Protein AF-A0A7S0E1U9-F1 (afdb_monomer)

InterPro domains:
  IPR001019 Guanine nucleotide binding protein, alpha subunit [PF00503] (18-292)
  IPR001019 Guanine nucleotide binding protein, alpha subunit [PR00318] (40-55)
  IPR001019 Guanine nucleotide binding protein, alpha subunit [PR00318] (169-191)
  IPR001019 Guanine nucleotide binding protein, alpha subunit [PR00318] (198-215)
  IPR001019 Guanine nucleotide binding protein, alpha subunit [PR00318] (220-248)
  IPR001019 Guanine nucleotide binding protein, alpha subunit [PR00318] (266-275)
  IPR001019 Guanine nucleotide binding protein, alpha subunit [PS51882] (37-305)
  IPR001019 Guanine nucleotide binding protein, alpha subunit [PTHR10218] (17-284)
  IPR001019 Guanine nucleotide binding protein, alpha subunit [SM00275] (14-304)
  IPR001019 Guanine nucleotide binding protein, alpha subunit [cd00066] (39-283)
  IPR011025 G protein alpha subunit, helical insertion [G3DSA:1.10.400.10] (67-182)
  IPR011025 G protein alpha subunit, helical insertion [SSF47895] (66-181)
  IPR027417 P-loop containing nucleoside triphosphate hydrolase [G3DSA:3.40.50.300] (40-291)
  IPR027417 P-loop containing nucleoside triphosphate hydrolase [SSF52540] (35-283)

Sequence (305 aa):
MGAACGGGGGEAVDPEMKKIDEQVKKDLQKARSEDDRVIKMLLLGAGESGKSTIFKQMKIINQSGYTPEERAAHASIVQSNAVSGMQMLLDGLDKCRIERPADLAALAAQFAEDFAETETLTPESSVLVGQMWAHAAVQQAFVRKNEFQLHDSAHFFLNDLARISAPGYVPTEQDVLRSRVRTTGIVRSDFKIKRVNFTMFDVGGQRNERRKWIHCFDNVTACIFVTAISEFDQKLYEDASTNRMDEAVTLYDQICNHPSFGRTSMILFLNKRDLFAAKLAKVKSMDKWTQHSKHFSAEKKAQLA

Solvent-accessible surface area (backbone atoms only — not comparable to full-atom values): 17249 Å² total; per-residue (Å²): 139,81,84,89,83,85,77,89,77,79,76,77,74,50,71,66,58,52,51,51,53,53,49,50,52,51,52,52,52,49,51,49,61,55,51,76,62,40,47,26,34,36,42,44,44,47,54,90,22,46,54,66,40,54,55,52,47,49,37,41,77,57,58,85,41,74,52,73,68,61,27,38,73,43,31,61,50,45,25,27,46,32,50,53,36,51,53,37,38,62,59,27,20,64,76,68,70,47,78,77,52,72,71,58,47,53,53,50,54,52,50,52,60,74,45,66,88,42,53,74,47,37,64,70,55,30,50,55,53,45,53,51,58,70,30,68,60,44,46,53,28,59,76,49,39,59,79,48,80,64,65,89,44,30,66,66,42,62,73,40,34,71,62,64,17,34,90,87,45,59,47,50,74,66,50,61,51,56,42,77,72,88,61,73,62,75,47,76,49,77,47,54,61,92,89,45,44,34,36,39,36,44,50,22,32,41,80,89,38,49,79,60,51,69,82,63,44,75,84,40,48,30,38,40,37,27,37,39,65,49,33,44,65,28,56,37,92,92,36,90,82,46,42,38,48,58,50,42,52,55,49,48,53,52,52,73,69,32,79,78,39,80,83,30,46,80,41,82,42,77,30,52,56,67,57,27,52,63,44,47,77,74,40,94,65,64,52,79,27,52,70,72,38,87,88,48,54,73,68,57,33,64,74,72,108

Nearest PDB structures (foldseek):
  6m8h-assembly1_A  TM=9.147E-01  e=2.238E-27  Rattus norvegicus
  1svk-assembly1_A  TM=9.131E-01  e=3.373E-27  Rattus norvegicus
  3ffa-assembly1_A  TM=9.103E-01  e=4.022E-27  Rattus norvegicus
  7bph-assembly1_A  TM=8.695E-01  e=2.985E-23  Homo sapiens
  1azs-assembly1_C  TM=9.087E-01  e=3.304E-22  Bos taurus

Organism: NCBI:txid33657

Radius of gyration: 26.53 Å; Cα contacts (8 Å, |Δi|>4): 396; chains: 1; bounding box: 48×59×106 Å

Secondary structure (DSSP, 8-state):
--------------HHHHHHHHHHHHHHHHHHHHHTTSEEEEEE-STTSSHHHHHHHHHHHHS----HHHHHTTHHHHHHHHHHHHHHHHHHHHHHT----HHHHHHHHHHHHHTSS-----HHHHHHHHHHHHSHHHHHHHHTTTSS---TTHHHHHTSHHHHTSTT----HHHHHH------SEEEEEEEETTEEEEEEEE--SGGGGGGGGGG-TT-SEEEEEEEGGGTT-B-SS-SSSBHHHHHHHHHHHHHT-GGGTTSEEEEEEE-HHHHHHHHTTSS--HHHHTT-TTS-HHHHHHH-

Structure (mmCIF, N/CA/C/O backbone):
data_AF-A0A7S0E1U9-F1
#
_entry.id   AF-A0A7S0E1U9-F1
#
loop_
_atom_site.group_PDB
_atom_site.id
_atom_site.type_symbol
_atom_site.label_atom_id
_atom_site.label_alt_id
_atom_site.label_comp_id
_atom_site.label_asym_id
_atom_site.label_entity_id
_atom_site.label_seq_id
_atom_site.pdbx_PDB_ins_code
_atom_site.Cartn_x
_atom_site.Cartn_y
_atom_site.Cartn_z
_atom_site.occupancy
_atom_site.B_iso_or_equiv
_atom_site.auth_seq_id
_atom_site.auth_comp_id
_atom_site.auth_asym_id
_atom_site.auth_atom_id
_atom_site.pdbx_PDB_model_num
ATOM 1 N N . MET A 1 1 ? 10.655 -1.353 84.423 1.00 40.81 1 MET A N 1
ATOM 2 C CA . MET A 1 1 ? 10.379 -2.185 83.230 1.00 40.81 1 MET A CA 1
ATOM 3 C C . MET A 1 1 ? 8.895 -2.514 83.239 1.00 40.81 1 MET A C 1
ATOM 5 O O . MET A 1 1 ? 8.449 -3.032 84.243 1.00 40.81 1 MET A O 1
ATOM 9 N N . GLY A 1 2 ? 8.056 -2.219 82.257 1.00 42.62 2 GLY A N 1
ATOM 10 C CA . GLY A 1 2 ? 8.124 -1.306 81.126 1.00 42.62 2 GLY A CA 1
ATOM 11 C C . GLY A 1 2 ? 6.712 -0.727 80.950 1.00 42.62 2 GLY A C 1
ATOM 12 O O . GLY A 1 2 ? 5.729 -1.396 81.265 1.00 42.62 2 GLY A O 1
ATOM 13 N N . ALA A 1 3 ? 6.623 0.533 80.536 1.00 44.34 3 ALA A N 1
ATOM 14 C CA . ALA A 1 3 ? 5.355 1.203 80.283 1.00 44.34 3 ALA A CA 1
ATOM 15 C C . ALA A 1 3 ? 4.940 0.975 78.825 1.00 44.34 3 ALA A C 1
ATOM 17 O O . ALA A 1 3 ? 5.746 1.127 77.908 1.00 44.34 3 ALA A O 1
ATOM 18 N N . ALA A 1 4 ? 3.682 0.588 78.647 1.00 55.66 4 ALA A N 1
ATOM 19 C CA . ALA A 1 4 ? 3.003 0.490 77.370 1.00 55.66 4 ALA A CA 1
ATOM 20 C C . ALA A 1 4 ? 2.847 1.877 76.725 1.00 55.66 4 ALA A C 1
ATOM 22 O O . ALA A 1 4 ? 2.405 2.812 77.386 1.00 55.66 4 ALA A O 1
ATOM 23 N N . CYS A 1 5 ? 3.122 1.975 75.424 1.00 42.59 5 CYS A N 1
ATOM 24 C CA . CYS A 1 5 ? 2.676 3.087 74.587 1.00 42.59 5 CYS A CA 1
ATOM 25 C C . CYS A 1 5 ? 1.905 2.519 73.394 1.00 42.59 5 CYS A C 1
ATOM 27 O O . CYS A 1 5 ? 2.468 2.237 72.339 1.00 42.59 5 CYS A O 1
ATOM 29 N N . GLY A 1 6 ? 0.603 2.322 73.600 1.00 52.06 6 GLY A N 1
ATOM 30 C CA . GLY A 1 6 ? -0.380 2.374 72.526 1.00 52.06 6 GLY A CA 1
ATOM 31 C C . GLY A 1 6 ? -0.786 3.831 72.307 1.00 52.06 6 GLY A C 1
ATOM 32 O O . GLY A 1 6 ? -0.958 4.576 73.268 1.00 52.06 6 GLY A O 1
ATOM 33 N N . GLY A 1 7 ? -0.926 4.237 71.051 1.00 41.91 7 GLY A N 1
ATOM 34 C CA . GLY A 1 7 ? -1.352 5.585 70.693 1.00 41.91 7 GLY A CA 1
ATOM 35 C C . GLY A 1 7 ? -1.531 5.700 69.191 1.00 41.91 7 GLY A C 1
ATOM 36 O O . GLY A 1 7 ? -0.624 6.129 68.487 1.00 41.91 7 GLY A O 1
ATOM 37 N N . GLY A 1 8 ? -2.690 5.256 68.705 1.00 49.00 8 GLY A N 1
ATOM 38 C CA . GLY A 1 8 ? -3.113 5.461 67.328 1.00 49.00 8 GLY A CA 1
ATOM 39 C C . GLY A 1 8 ? -3.306 6.947 67.044 1.00 49.00 8 GLY A C 1
ATOM 40 O O . GLY A 1 8 ? -4.197 7.577 67.605 1.00 49.00 8 GLY A O 1
ATOM 41 N N . GLY A 1 9 ? -2.478 7.490 66.159 1.00 40.12 9 GLY A N 1
ATOM 42 C CA . GLY A 1 9 ? -2.712 8.765 65.495 1.00 40.12 9 GLY A CA 1
ATOM 43 C C . GLY A 1 9 ? -3.199 8.489 64.081 1.00 40.12 9 GLY A C 1
ATOM 44 O O . GLY A 1 9 ? -2.395 8.401 63.161 1.00 40.12 9 GLY A O 1
ATOM 45 N N . GLY A 1 10 ? -4.507 8.296 63.910 1.00 48.09 10 GLY A N 1
ATOM 46 C CA . GLY A 1 10 ? -5.110 8.432 62.590 1.00 48.09 10 GLY A CA 1
ATOM 47 C C . GLY A 1 10 ? -5.073 9.909 62.229 1.00 48.09 10 GLY A C 1
ATOM 48 O O . GLY A 1 10 ? -5.875 10.675 62.761 1.00 48.09 10 GLY A O 1
ATOM 49 N N . GLU A 1 11 ? -4.119 10.320 61.392 1.00 57.72 11 GLU A N 1
ATOM 50 C CA . GLU A 1 11 ? -4.119 11.662 60.812 1.00 57.72 11 GLU A CA 1
ATOM 51 C C . GLU A 1 11 ? -5.483 11.902 60.158 1.00 57.72 11 GLU A C 1
ATOM 53 O O . GLU A 1 11 ? -5.931 11.149 59.288 1.00 57.72 11 GLU A O 1
ATOM 58 N N . ALA A 1 12 ? -6.191 12.918 60.649 1.00 61.41 12 ALA A N 1
ATOM 59 C CA . ALA A 1 12 ? -7.474 13.314 60.107 1.00 61.41 12 ALA A CA 1
ATOM 60 C C . ALA A 1 12 ? -7.248 13.790 58.670 1.00 61.41 12 ALA A C 1
ATOM 62 O O . ALA A 1 12 ? -6.746 14.888 58.451 1.00 61.41 12 ALA A O 1
ATOM 63 N N . VAL A 1 13 ? -7.595 12.938 57.700 1.00 65.12 13 VAL A N 1
ATOM 64 C CA . VAL A 1 13 ? -7.551 13.276 56.273 1.00 65.12 13 VAL A CA 1
ATOM 65 C C . VAL A 1 13 ? -8.320 14.579 56.069 1.00 65.12 13 VAL A C 1
ATOM 67 O O . VAL A 1 13 ? -9.518 14.639 56.377 1.00 65.12 13 VAL A O 1
ATOM 70 N N . ASP A 1 14 ? -7.607 15.593 55.581 1.00 81.00 14 ASP A N 1
ATOM 71 C CA . ASP A 1 14 ? -8.103 16.942 55.332 1.00 81.00 14 ASP A CA 1
ATOM 72 C C . ASP A 1 14 ? -9.453 16.887 54.573 1.00 81.00 14 ASP A C 1
ATOM 74 O O . ASP A 1 14 ? -9.565 16.189 53.554 1.00 81.00 14 ASP A O 1
ATOM 78 N N . PRO A 1 15 ? -10.513 17.559 55.071 1.00 81.38 15 PRO A N 1
ATOM 79 C CA . PRO A 1 15 ? -11.819 17.626 54.416 1.00 81.38 15 PRO A CA 1
ATOM 80 C C . PRO A 1 15 ? -11.764 18.043 52.941 1.00 81.38 15 PRO A C 1
ATOM 82 O O . PRO A 1 15 ? -12.612 17.612 52.157 1.00 81.38 15 PRO A O 1
ATOM 85 N N . GLU A 1 16 ? -10.789 18.866 52.556 1.00 83.62 16 GLU A N 1
ATOM 86 C CA . GLU A 1 16 ? -10.573 19.276 51.169 1.00 83.62 16 GLU A CA 1
ATOM 87 C C . GLU A 1 16 ? -10.045 18.109 50.323 1.00 83.62 16 GLU A C 1
ATOM 89 O O . GLU A 1 16 ? -10.573 17.825 49.246 1.00 83.62 16 GLU A O 1
ATOM 94 N N . MET A 1 17 ? -9.112 17.327 50.871 1.00 81.25 17 MET A N 1
ATOM 95 C CA . MET A 1 17 ? -8.587 16.105 50.256 1.00 81.25 17 MET A CA 1
ATOM 96 C C . MET A 1 17 ? -9.671 15.034 50.072 1.00 81.25 17 MET A C 1
ATOM 98 O O . MET A 1 17 ? -9.708 14.369 49.038 1.00 81.25 17 MET A O 1
ATOM 102 N N . LYS A 1 18 ? -10.603 14.900 51.030 1.00 86.31 18 LYS A N 1
ATOM 103 C CA . LYS A 1 18 ? -11.762 13.995 50.893 1.00 86.31 18 LYS A CA 1
ATOM 104 C C . LYS A 1 18 ? -12.702 14.422 49.768 1.00 86.31 18 LYS A C 1
ATOM 106 O O . LYS A 1 18 ? -13.161 13.572 49.011 1.00 86.31 18 LYS A O 1
ATOM 111 N N . LYS A 1 19 ? -12.972 15.725 49.630 1.00 90.25 19 LYS A N 1
ATOM 112 C CA . LYS A 1 19 ? -13.795 16.250 48.527 1.00 90.25 19 LYS A CA 1
ATOM 113 C C . LYS A 1 19 ? -13.133 16.023 47.171 1.00 90.25 19 LYS A C 1
ATOM 115 O O . LYS A 1 19 ? -13.820 15.641 46.227 1.00 90.25 19 LYS A O 1
ATOM 120 N N . ILE A 1 20 ? -11.818 16.228 47.080 1.00 89.94 20 ILE A N 1
ATOM 121 C CA . ILE A 1 20 ? -11.048 15.954 45.861 1.00 89.94 20 ILE A CA 1
ATOM 122 C C . ILE A 1 20 ? -11.104 14.457 45.523 1.00 89.94 20 ILE A C 1
ATOM 124 O O . ILE A 1 20 ? -11.421 14.114 44.388 1.00 89.94 20 ILE A O 1
ATOM 128 N N . ASP A 1 21 ? -10.875 13.564 46.489 1.00 90.31 21 ASP A N 1
ATOM 129 C CA . ASP A 1 21 ? -10.932 12.108 46.276 1.00 90.31 21 ASP A CA 1
ATOM 130 C C . ASP A 1 21 ? -12.328 11.633 45.828 1.00 90.31 21 ASP A C 1
ATOM 132 O O . ASP A 1 21 ? -12.457 10.842 44.891 1.00 90.31 21 ASP A O 1
ATOM 136 N N . GLU A 1 22 ? -13.397 12.159 46.434 1.00 92.25 22 GLU A N 1
ATOM 137 C CA . GLU A 1 22 ? -14.771 11.874 46.005 1.00 92.25 22 GLU A CA 1
ATOM 138 C C . GLU A 1 22 ? -15.061 12.381 44.588 1.00 92.25 22 GLU A C 1
ATOM 140 O O . GLU A 1 22 ? -15.719 11.685 43.807 1.00 92.25 22 GLU A O 1
ATOM 145 N N . GLN A 1 23 ? -14.573 13.574 44.243 1.00 92.62 23 GLN A N 1
ATOM 146 C CA . GLN A 1 23 ? -14.745 14.139 42.909 1.00 92.62 23 GLN A CA 1
ATOM 147 C C . GLN A 1 23 ? -13.993 13.310 41.860 1.00 92.62 23 GLN A C 1
ATOM 149 O O . GLN A 1 23 ? -14.586 12.914 40.859 1.00 92.62 23 GLN A O 1
ATOM 154 N N . VAL A 1 24 ? -12.739 12.940 42.136 1.00 91.25 24 VAL A N 1
ATOM 155 C CA . VAL A 1 24 ? -11.933 12.069 41.269 1.00 91.25 24 VAL A CA 1
ATOM 156 C C . VAL A 1 24 ? -12.616 10.716 41.065 1.00 91.25 24 VAL A C 1
ATOM 158 O O . VAL A 1 24 ? -12.714 10.243 39.934 1.00 91.25 24 VAL A O 1
ATOM 161 N N . LYS A 1 25 ? -13.159 10.098 42.122 1.00 92.50 25 LYS A N 1
ATOM 162 C CA . LYS A 1 25 ? -13.912 8.836 42.007 1.00 92.50 25 LYS A CA 1
ATOM 163 C C . LYS A 1 25 ? -15.145 8.971 41.115 1.00 92.50 25 LYS A C 1
ATOM 165 O O . LYS A 1 25 ? -15.388 8.087 40.292 1.00 92.50 25 LYS A O 1
ATOM 170 N N . LYS A 1 26 ? -15.907 10.062 41.248 1.00 93.19 26 LYS A N 1
ATOM 171 C CA . LYS A 1 26 ? -17.069 10.336 40.385 1.00 93.19 26 LYS A CA 1
ATOM 172 C C . LYS A 1 26 ? -16.657 10.521 38.929 1.00 93.19 26 LYS A C 1
ATOM 174 O O . LYS A 1 26 ? -17.283 9.928 38.050 1.00 93.19 26 LYS A O 1
ATOM 179 N N . ASP A 1 27 ? -15.601 11.287 38.679 1.00 91.94 27 ASP A N 1
ATOM 180 C CA . ASP A 1 27 ? -15.109 11.549 37.327 1.00 91.94 27 ASP A CA 1
ATOM 181 C C . ASP A 1 27 ? -14.573 10.270 36.670 1.00 91.94 27 ASP A C 1
ATOM 183 O O . ASP A 1 27 ? -14.905 9.983 35.519 1.00 91.94 27 ASP A O 1
ATOM 187 N N . LEU A 1 28 ? -13.854 9.429 37.422 1.00 89.62 28 LEU A N 1
ATOM 188 C CA . LEU A 1 28 ? -13.401 8.110 36.967 1.00 89.62 28 LEU A CA 1
ATOM 189 C C . LEU A 1 28 ? -14.570 7.173 36.645 1.00 89.62 28 LEU A C 1
ATOM 191 O O . LEU A 1 28 ? -14.556 6.494 35.618 1.00 89.62 28 LEU A O 1
ATOM 195 N N . GLN A 1 29 ? -15.595 7.129 37.499 1.00 90.44 29 GLN A N 1
ATOM 196 C CA . GLN A 1 29 ? -16.765 6.283 37.268 1.00 90.44 29 GLN A CA 1
ATOM 197 C C . GLN A 1 29 ? -17.552 6.743 36.037 1.00 90.44 29 GLN A C 1
ATOM 199 O O . GLN A 1 29 ? -17.991 5.913 35.237 1.00 90.44 29 GLN A O 1
ATOM 204 N N . LYS A 1 30 ? -17.695 8.059 35.857 1.00 89.75 30 LYS A N 1
ATOM 205 C CA . LYS A 1 30 ? -18.337 8.640 34.680 1.00 89.75 30 LYS A CA 1
ATOM 206 C C . LYS A 1 30 ? -17.551 8.313 33.411 1.00 89.75 30 LYS A C 1
ATOM 208 O O . LYS A 1 30 ? -18.143 7.760 32.487 1.00 89.75 30 LYS A O 1
ATOM 213 N N . ALA A 1 31 ? -16.239 8.555 33.402 1.00 84.75 31 ALA A N 1
ATOM 214 C CA . ALA A 1 31 ? -15.367 8.239 32.272 1.00 84.75 31 ALA A CA 1
ATOM 215 C C . ALA A 1 31 ? -15.431 6.751 31.899 1.00 84.75 31 ALA A C 1
ATOM 217 O O . ALA A 1 31 ? -15.563 6.417 30.725 1.00 84.75 31 ALA A O 1
ATOM 218 N N . ARG A 1 32 ? -15.438 5.853 32.894 1.00 84.06 32 ARG A N 1
ATOM 219 C CA . ARG A 1 32 ? -15.599 4.410 32.667 1.00 84.06 32 ARG A CA 1
ATOM 220 C C . ARG A 1 32 ? -16.949 4.071 32.036 1.00 84.06 32 ARG A C 1
ATOM 222 O O . ARG A 1 32 ? -17.000 3.323 31.072 1.00 84.06 32 ARG A O 1
ATOM 229 N N . SER A 1 33 ? -18.038 4.657 32.537 1.00 83.81 33 SER A N 1
ATOM 230 C CA . SER A 1 33 ? -19.378 4.418 31.984 1.00 83.81 33 SER A CA 1
ATOM 231 C C . SER A 1 33 ? -19.551 4.944 30.554 1.00 83.81 33 SER A C 1
ATOM 233 O O . SER A 1 33 ? -20.348 4.405 29.785 1.00 83.81 33 SER A O 1
ATOM 235 N N . GLU A 1 34 ? -18.830 6.010 30.200 1.00 84.50 34 GLU A N 1
ATOM 236 C CA . GLU A 1 34 ? -18.791 6.547 28.843 1.00 84.50 34 GLU A CA 1
ATOM 237 C C . GLU A 1 34 ? -17.951 5.645 27.931 1.00 84.50 34 GLU A C 1
ATOM 239 O O . GLU A 1 34 ? -18.403 5.331 26.830 1.00 84.50 34 GLU A O 1
ATOM 244 N N . ASP A 1 35 ? -16.799 5.166 28.408 1.00 82.56 35 ASP A N 1
ATOM 245 C CA . ASP A 1 35 ? -15.916 4.231 27.699 1.00 82.56 35 ASP A CA 1
ATOM 246 C C . ASP A 1 35 ? -16.594 2.876 27.424 1.00 82.56 35 ASP A C 1
ATOM 248 O O . ASP A 1 35 ? -16.504 2.369 26.308 1.00 82.56 35 ASP A O 1
ATOM 252 N N . ASP A 1 36 ? -17.381 2.352 28.370 1.00 82.62 36 ASP A N 1
ATOM 253 C CA . ASP A 1 36 ? -18.157 1.108 28.211 1.00 82.62 36 ASP A CA 1
ATOM 254 C C . ASP A 1 36 ? -19.210 1.192 27.083 1.00 82.62 36 ASP A C 1
ATOM 256 O O . ASP A 1 36 ? -19.693 0.172 26.586 1.00 82.62 36 ASP A O 1
ATOM 260 N N . ARG A 1 37 ? -19.595 2.408 26.663 1.00 87.06 37 ARG A N 1
ATOM 261 C CA . ARG A 1 37 ? -20.531 2.642 25.546 1.00 87.06 37 ARG A CA 1
ATOM 262 C C . ARG A 1 37 ? -19.826 2.823 24.202 1.00 87.06 37 ARG A C 1
ATOM 264 O O . ARG A 1 37 ? -20.508 2.896 23.176 1.00 87.06 37 ARG A O 1
ATOM 271 N N . VAL A 1 38 ? -18.499 2.940 24.194 1.00 92.44 38 VAL A N 1
ATOM 272 C CA . VAL A 1 38 ? -17.700 3.093 22.977 1.00 92.44 38 VAL A CA 1
ATOM 273 C C . VAL A 1 38 ? -17.410 1.718 22.389 1.00 92.44 38 VAL A C 1
ATOM 275 O O . VAL A 1 38 ? -16.891 0.829 23.057 1.00 92.44 38 VAL A O 1
ATOM 278 N N . ILE A 1 39 ? -17.701 1.545 21.100 1.00 94.00 39 ILE A N 1
ATOM 279 C CA . ILE A 1 39 ? -17.309 0.336 20.377 1.00 94.00 39 ILE A CA 1
ATOM 280 C C . ILE A 1 39 ? -15.846 0.473 19.955 1.00 94.00 39 ILE A C 1
ATOM 282 O O . ILE A 1 39 ? -15.513 1.271 19.075 1.00 94.00 39 ILE A O 1
ATOM 286 N N . LYS A 1 40 ? -14.968 -0.324 20.567 1.00 95.06 40 LYS A N 1
ATOM 287 C CA . LYS A 1 40 ? -13.533 -0.348 20.257 1.00 95.06 40 LYS A CA 1
ATOM 288 C C . LYS A 1 40 ? -13.244 -1.387 19.180 1.00 95.06 40 LYS A C 1
ATOM 290 O O . LYS A 1 40 ? -13.517 -2.576 19.355 1.00 95.06 40 LYS A O 1
ATOM 295 N N . MET A 1 41 ? -12.694 -0.931 18.061 1.00 96.06 41 MET A N 1
ATOM 296 C CA . MET A 1 41 ? -12.361 -1.741 16.896 1.00 96.06 41 MET A CA 1
ATOM 297 C C . MET A 1 41 ? -10.855 -1.745 16.660 1.00 96.06 41 MET A C 1
ATOM 299 O O . MET A 1 41 ? -10.229 -0.692 16.558 1.00 96.06 41 MET A O 1
ATOM 303 N N . LEU A 1 42 ? -10.277 -2.929 16.512 1.00 96.75 42 LEU A N 1
ATOM 304 C CA . LEU A 1 42 ? -8.853 -3.086 16.244 1.00 96.75 42 LEU A CA 1
ATOM 305 C C . LEU A 1 42 ? -8.631 -3.633 14.833 1.00 96.75 42 LEU A C 1
ATOM 307 O O . LEU A 1 42 ? -9.183 -4.677 14.487 1.00 96.75 42 LEU A O 1
ATOM 311 N N . LEU A 1 43 ? -7.827 -2.941 14.020 1.00 97.12 43 LEU A N 1
ATOM 312 C CA . LEU A 1 43 ? -7.415 -3.425 12.702 1.00 97.12 43 LEU A CA 1
ATOM 313 C C . LEU A 1 43 ? -6.114 -4.222 12.830 1.00 97.12 43 LEU A C 1
ATOM 315 O O . LEU A 1 43 ? -5.055 -3.642 13.050 1.00 97.12 43 LEU A O 1
ATOM 319 N N . LEU A 1 44 ? -6.166 -5.540 12.639 1.00 97.19 44 LEU A N 1
ATOM 320 C CA . LEU A 1 44 ? -4.987 -6.416 12.637 1.00 97.19 44 LEU A CA 1
ATOM 321 C C . LEU A 1 44 ? -4.740 -7.030 11.261 1.00 97.19 44 LEU A C 1
ATOM 323 O O . LEU A 1 44 ? -5.590 -7.004 10.377 1.00 97.19 44 LEU A O 1
ATOM 327 N N . GLY A 1 45 ? -3.533 -7.550 11.054 1.00 96.62 45 GLY A N 1
ATOM 328 C CA . GLY A 1 45 ? -3.136 -8.212 9.813 1.00 96.62 45 GLY A CA 1
ATOM 329 C C . GLY A 1 45 ? -1.704 -7.889 9.405 1.00 96.62 45 GLY A C 1
ATOM 330 O O . GLY A 1 45 ? -1.099 -6.937 9.909 1.00 96.62 45 GLY A O 1
ATOM 331 N N . ALA A 1 46 ? -1.170 -8.664 8.464 1.00 94.44 46 ALA A N 1
ATOM 332 C CA . ALA A 1 46 ? 0.199 -8.520 7.974 1.00 94.44 46 ALA A CA 1
ATOM 333 C C . ALA A 1 46 ? 0.478 -7.131 7.360 1.00 94.44 46 ALA A C 1
ATOM 335 O O . ALA A 1 46 ? -0.432 -6.337 7.093 1.00 94.44 46 ALA A O 1
ATOM 336 N N . GLY A 1 47 ? 1.757 -6.802 7.164 1.00 91.19 47 GLY A N 1
ATOM 337 C CA . GLY A 1 47 ? 2.157 -5.591 6.449 1.00 91.19 47 GLY A CA 1
ATOM 338 C C . GLY A 1 47 ? 1.476 -5.512 5.082 1.00 91.19 47 GLY A C 1
ATOM 339 O O . GLY A 1 47 ? 1.256 -6.531 4.446 1.00 91.19 47 GLY A O 1
ATOM 340 N N . GLU A 1 48 ? 1.115 -4.303 4.649 1.00 90.25 48 GLU A N 1
ATOM 341 C CA . GLU A 1 48 ? 0.522 -4.058 3.321 1.00 90.25 48 GLU A CA 1
ATOM 342 C C . GLU A 1 48 ? -0.850 -4.698 3.054 1.00 90.25 48 GLU A C 1
ATOM 344 O O . GLU A 1 48 ? -1.376 -4.536 1.957 1.00 90.25 48 GLU A O 1
ATOM 349 N N . SER A 1 49 ? -1.496 -5.330 4.041 1.00 95.00 49 SER A N 1
ATOM 350 C CA . SER A 1 49 ? -2.805 -5.968 3.842 1.00 95.00 49 SER A CA 1
ATOM 351 C C . SER A 1 49 ? -3.961 -4.996 3.547 1.00 95.00 49 SER A C 1
ATOM 353 O O . SER A 1 49 ? -5.020 -5.416 3.086 1.00 95.00 49 SER A O 1
ATOM 355 N N . GLY A 1 50 ? -3.760 -3.691 3.774 1.00 95.25 50 GLY A N 1
ATOM 356 C CA . GLY A 1 50 ? -4.726 -2.617 3.498 1.00 95.25 50 GLY A CA 1
ATOM 357 C C . GLY A 1 50 ? -5.474 -2.066 4.716 1.00 95.25 50 GLY A C 1
ATOM 358 O O . GLY A 1 50 ? -6.459 -1.352 4.545 1.00 95.25 50 GLY A O 1
ATOM 359 N N . LYS A 1 51 ? -4.997 -2.344 5.939 1.00 95.88 51 LYS A N 1
ATOM 360 C CA . LYS A 1 51 ? -5.534 -1.762 7.187 1.00 95.88 51 LYS A CA 1
ATOM 361 C C . LYS A 1 51 ? -5.632 -0.238 7.130 1.00 95.88 51 LYS A C 1
ATOM 363 O O . LYS A 1 51 ? -6.718 0.309 7.270 1.00 95.88 51 LYS A O 1
ATOM 368 N N . SER A 1 52 ? -4.530 0.437 6.808 1.00 94.94 52 SER A N 1
ATOM 369 C CA . SER A 1 52 ? -4.502 1.898 6.727 1.00 94.94 52 SER A CA 1
ATOM 370 C C . SER A 1 52 ? -5.411 2.443 5.625 1.00 94.94 52 SER A C 1
ATOM 372 O O . SER A 1 52 ? -5.949 3.530 5.770 1.00 94.94 52 SER A O 1
ATOM 374 N N . THR A 1 53 ? -5.660 1.690 4.548 1.00 94.69 53 THR A N 1
ATOM 375 C CA . THR A 1 53 ? -6.649 2.079 3.529 1.00 94.69 53 THR A CA 1
ATOM 376 C C . THR A 1 53 ? -8.067 2.035 4.093 1.00 94.69 53 THR A C 1
ATOM 378 O O . THR A 1 53 ? -8.823 2.979 3.886 1.00 94.69 53 THR A O 1
ATOM 381 N N . ILE A 1 54 ? -8.421 0.992 4.851 1.00 94.75 54 ILE A N 1
ATOM 382 C CA . ILE A 1 54 ? -9.709 0.918 5.560 1.00 94.75 54 ILE A CA 1
ATOM 383 C C . ILE A 1 54 ? -9.818 2.060 6.574 1.00 94.75 54 ILE A C 1
ATOM 385 O O . ILE A 1 54 ? -10.836 2.741 6.622 1.00 94.75 54 ILE A O 1
ATOM 389 N N . PHE A 1 55 ? -8.751 2.328 7.327 1.00 93.06 55 PHE A N 1
ATOM 390 C CA . PHE A 1 55 ? -8.707 3.419 8.297 1.00 93.06 55 PHE A CA 1
ATOM 391 C C . PHE A 1 55 ? -8.931 4.794 7.643 1.00 93.06 55 PHE A C 1
ATOM 393 O O . PHE A 1 55 ? -9.769 5.570 8.098 1.00 93.06 55 PHE A O 1
ATOM 400 N N . LYS A 1 56 ? -8.257 5.073 6.518 1.00 93.25 56 LYS A N 1
ATOM 401 C CA . LYS A 1 56 ? -8.471 6.289 5.714 1.00 93.25 56 LYS A CA 1
ATOM 402 C C . LYS A 1 56 ? -9.903 6.368 5.160 1.00 93.25 56 LYS A C 1
ATOM 404 O O . LYS A 1 56 ? -10.517 7.429 5.212 1.00 93.25 56 LYS A O 1
ATOM 409 N N . GLN A 1 57 ? -10.476 5.252 4.695 1.00 93.75 57 GLN A N 1
ATOM 410 C CA . GLN A 1 57 ? -11.874 5.205 4.238 1.00 93.75 57 GLN A CA 1
ATOM 411 C C . GLN A 1 57 ? -12.870 5.527 5.358 1.00 93.75 57 GLN A C 1
ATOM 413 O O . GLN A 1 57 ? -13.875 6.191 5.113 1.00 93.75 57 GLN A O 1
ATOM 418 N N . MET A 1 58 ? -12.593 5.115 6.600 1.00 91.44 58 MET A N 1
ATOM 419 C CA . MET A 1 58 ? -13.456 5.459 7.734 1.00 91.44 58 MET A CA 1
ATOM 420 C C . MET A 1 58 ? -13.528 6.966 7.964 1.00 91.44 58 MET A C 1
ATOM 422 O O . MET A 1 58 ? -14.613 7.464 8.273 1.00 91.44 58 MET A O 1
ATOM 426 N N . LYS A 1 59 ? -12.418 7.687 7.754 1.00 90.31 59 LYS A N 1
ATOM 427 C CA . LYS A 1 59 ? -12.402 9.154 7.771 1.00 90.31 59 LYS A CA 1
ATOM 428 C C . LYS A 1 59 ? -13.260 9.734 6.643 1.00 90.31 59 LYS A C 1
ATOM 430 O O . LYS A 1 59 ? -14.091 10.599 6.901 1.00 90.31 59 LYS A O 1
ATOM 435 N N . ILE A 1 60 ? -13.144 9.206 5.425 1.00 91.19 60 ILE A N 1
ATOM 436 C CA . ILE A 1 60 ? -13.935 9.693 4.283 1.00 91.19 60 ILE A CA 1
ATOM 437 C C . ILE A 1 60 ? -15.436 9.518 4.516 1.00 91.19 60 ILE A C 1
ATOM 439 O O . ILE A 1 60 ? -16.210 10.458 4.361 1.00 91.19 60 ILE A O 1
ATOM 443 N N . ILE A 1 61 ? -15.845 8.330 4.952 1.00 91.06 61 ILE A N 1
ATOM 444 C CA . ILE A 1 61 ? -17.260 7.976 5.081 1.00 91.06 61 ILE A CA 1
ATOM 445 C C . ILE A 1 61 ? -17.905 8.634 6.311 1.00 91.06 61 ILE A C 1
ATOM 447 O O . ILE A 1 61 ? -19.080 8.992 6.261 1.00 91.06 61 ILE A O 1
ATOM 451 N N . ASN A 1 62 ? -17.168 8.783 7.420 1.00 89.06 62 ASN A N 1
ATOM 452 C CA . ASN A 1 62 ? -17.756 9.146 8.719 1.00 89.06 62 ASN A CA 1
ATOM 453 C C . ASN A 1 62 ? -17.256 10.476 9.306 1.00 89.06 62 ASN A C 1
ATOM 455 O O . ASN A 1 62 ? -17.761 10.888 10.348 1.00 89.06 62 ASN A O 1
ATOM 459 N N . GLN A 1 63 ? -16.274 11.137 8.686 1.00 86.56 63 GLN A N 1
ATOM 460 C CA . GLN A 1 63 ? -15.673 12.389 9.175 1.00 86.56 63 GLN A CA 1
ATOM 461 C C . GLN A 1 63 ? -15.547 13.452 8.066 1.00 86.56 63 GLN A C 1
ATOM 463 O O . GLN A 1 63 ? -14.641 14.278 8.097 1.00 86.56 63 GLN A O 1
ATOM 468 N N . SER A 1 64 ? -16.468 13.446 7.097 1.00 88.12 64 SER A N 1
ATOM 469 C CA . SER A 1 64 ? -16.572 14.462 6.032 1.00 88.12 64 SER A CA 1
ATOM 470 C C . SER A 1 64 ? -15.400 14.528 5.040 1.00 88.12 64 SER A C 1
ATOM 472 O O . SER A 1 64 ? -15.247 15.547 4.368 1.00 88.12 64 SER A O 1
ATOM 474 N N . GLY A 1 65 ? -14.604 13.464 4.894 1.00 90.50 65 GLY A N 1
ATOM 475 C CA . GLY A 1 65 ? -13.522 13.455 3.902 1.00 90.50 65 GLY A CA 1
ATOM 476 C C . GLY A 1 65 ? -12.209 14.049 4.397 1.00 90.50 65 GLY A C 1
ATOM 477 O O . GLY A 1 65 ? -11.958 14.175 5.596 1.00 90.50 65 GLY A O 1
ATOM 478 N N . TYR A 1 66 ? -11.356 14.385 3.432 1.00 93.25 66 TYR A N 1
ATOM 479 C CA . TYR A 1 66 ? -10.130 15.150 3.657 1.00 93.25 66 TYR A CA 1
ATOM 480 C C . TYR A 1 66 ? -10.292 16.570 3.120 1.00 93.25 66 TYR A C 1
ATOM 482 O O . TYR A 1 66 ? -10.645 16.758 1.948 1.00 93.25 66 TYR A O 1
ATOM 490 N N . THR A 1 67 ? -9.978 17.576 3.940 1.00 94.56 67 THR A N 1
ATOM 491 C CA . THR A 1 67 ? -10.016 18.972 3.472 1.00 94.56 67 THR A CA 1
ATOM 492 C C . THR A 1 67 ? -8.946 19.211 2.395 1.00 94.56 67 THR A C 1
ATOM 494 O O . THR A 1 67 ? -7.985 18.441 2.296 1.00 94.56 67 THR A O 1
ATOM 497 N N . PRO A 1 68 ? -9.075 20.246 1.544 1.00 94.44 68 PRO A N 1
ATOM 498 C CA . PRO A 1 68 ? -8.032 20.591 0.577 1.00 94.44 68 PRO A CA 1
ATOM 499 C C . PRO A 1 68 ? -6.647 20.770 1.215 1.00 94.44 68 PRO A C 1
ATOM 501 O O . PRO A 1 68 ? -5.658 20.327 0.639 1.00 94.44 68 PRO A O 1
ATOM 504 N N . GLU A 1 69 ? -6.580 21.341 2.417 1.00 95.19 69 GLU A N 1
ATOM 505 C CA . GLU A 1 69 ? -5.346 21.563 3.177 1.00 95.19 69 GLU A CA 1
ATOM 506 C C . GLU A 1 69 ? -4.743 20.239 3.659 1.00 95.19 69 GLU A C 1
ATOM 508 O O . GLU A 1 69 ? -3.545 20.003 3.500 1.00 95.19 69 GLU A O 1
ATOM 513 N N . GLU A 1 70 ? -5.574 19.332 4.183 1.00 94.56 70 GLU A N 1
ATOM 514 C CA . GLU A 1 70 ? -5.129 17.989 4.565 1.00 94.56 70 GLU A CA 1
ATOM 515 C C . GLU A 1 70 ? -4.629 17.202 3.352 1.00 94.56 70 GLU A C 1
ATOM 517 O O . GLU A 1 70 ? -3.603 16.529 3.428 1.00 94.56 70 GLU A O 1
ATOM 522 N N . ARG A 1 71 ? -5.322 17.302 2.209 1.00 96.50 71 ARG A N 1
ATOM 523 C CA . ARG A 1 71 ? -4.883 16.668 0.960 1.00 96.50 71 ARG A CA 1
ATOM 524 C C . ARG A 1 71 ? -3.575 17.271 0.462 1.00 96.50 71 ARG A C 1
ATOM 526 O O . ARG A 1 71 ? -2.691 16.513 0.078 1.00 96.50 71 ARG A O 1
ATOM 533 N N . ALA A 1 72 ? -3.413 18.592 0.517 1.00 96.19 72 ALA A N 1
ATOM 534 C CA . ALA A 1 72 ? -2.171 19.265 0.139 1.00 96.19 72 ALA A CA 1
ATOM 535 C C . ALA A 1 72 ? -0.974 18.776 0.974 1.00 96.19 72 ALA A C 1
ATOM 537 O O . ALA A 1 72 ? 0.100 18.546 0.423 1.00 96.19 72 ALA A O 1
ATOM 538 N N . ALA A 1 73 ? -1.170 18.490 2.267 1.00 95.69 73 ALA A N 1
ATOM 539 C CA . ALA A 1 73 ? -0.131 17.903 3.120 1.00 95.69 73 ALA A CA 1
ATOM 540 C C . ALA A 1 73 ? 0.317 16.489 2.680 1.00 95.69 73 ALA A C 1
ATOM 542 O O . ALA A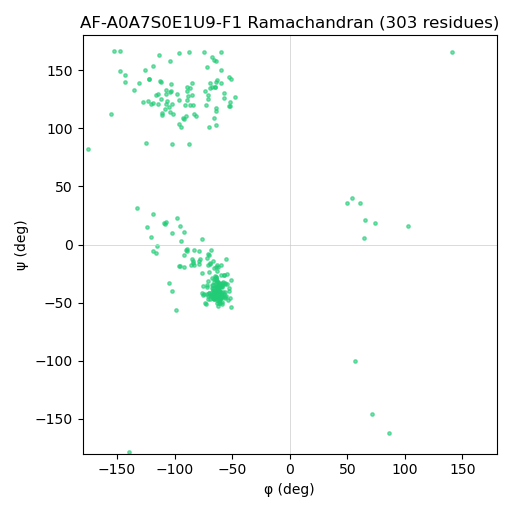 1 73 ? 1.396 16.038 3.061 1.00 95.69 73 ALA A O 1
ATOM 543 N N . HIS A 1 74 ? -0.470 15.788 1.854 1.00 96.38 74 HIS A N 1
ATOM 544 C CA . HIS A 1 74 ? -0.105 14.493 1.273 1.00 96.38 74 HIS A CA 1
ATOM 545 C C . HIS A 1 74 ? 0.645 14.592 -0.067 1.00 96.38 74 HIS A C 1
ATOM 547 O O . HIS A 1 74 ? 1.053 13.552 -0.591 1.00 96.38 74 HIS A O 1
ATOM 553 N N . ALA A 1 75 ? 0.834 15.789 -0.634 1.00 96.69 75 ALA A N 1
ATOM 554 C CA . ALA A 1 75 ? 1.431 15.955 -1.962 1.00 96.69 75 ALA A CA 1
ATOM 555 C C . ALA A 1 75 ? 2.842 15.354 -2.045 1.00 96.69 75 ALA A C 1
ATOM 557 O O . ALA A 1 75 ? 3.101 14.523 -2.917 1.00 96.69 75 ALA A O 1
ATOM 558 N N . SER A 1 76 ? 3.708 15.679 -1.080 1.00 95.81 76 SER A N 1
ATOM 559 C CA . SER A 1 76 ? 5.080 15.158 -1.014 1.00 95.81 76 SER A CA 1
ATOM 560 C C . SER A 1 76 ? 5.123 13.637 -0.861 1.00 95.81 76 SER A C 1
ATOM 562 O O . SER A 1 76 ? 5.949 12.979 -1.482 1.00 95.81 76 SER A O 1
ATOM 564 N N . ILE A 1 77 ? 4.192 13.053 -0.1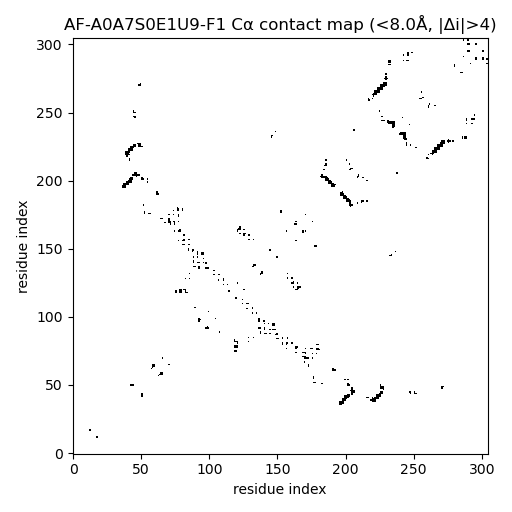00 1.00 96.56 77 ILE A N 1
ATOM 565 C CA . ILE A 1 77 ? 4.086 11.596 0.075 1.00 96.56 77 ILE A CA 1
ATOM 566 C C . ILE A 1 77 ? 3.726 10.926 -1.254 1.00 96.56 77 ILE A C 1
ATOM 568 O O . ILE A 1 77 ? 4.290 9.892 -1.600 1.00 96.56 77 ILE A O 1
ATOM 572 N N . VAL A 1 78 ? 2.780 11.496 -2.004 1.00 97.88 78 VAL A N 1
ATOM 573 C CA . VAL A 1 78 ? 2.353 10.941 -3.297 1.00 97.88 78 VAL A CA 1
ATOM 574 C C . VAL A 1 78 ? 3.483 11.029 -4.324 1.00 97.88 78 VAL A C 1
ATOM 576 O O . VAL A 1 78 ? 3.736 10.054 -5.031 1.00 97.88 78 VAL A O 1
ATOM 579 N N . GLN A 1 79 ? 4.188 12.160 -4.367 1.00 97.44 79 GLN A N 1
ATOM 580 C CA . GLN A 1 79 ? 5.357 12.356 -5.227 1.00 97.44 79 GLN A CA 1
ATOM 581 C C . GLN A 1 79 ? 6.478 11.367 -4.879 1.00 97.44 79 GLN A C 1
ATOM 583 O O . GLN A 1 79 ? 6.912 10.617 -5.752 1.00 97.44 79 GLN A O 1
ATOM 588 N N . SER A 1 80 ? 6.837 11.261 -3.595 1.00 96.62 80 SER A N 1
ATOM 589 C CA . SER A 1 80 ? 7.807 10.281 -3.087 1.00 96.62 80 SER A CA 1
ATOM 590 C C . SER A 1 80 ? 7.414 8.852 -3.464 1.00 96.62 80 SER A C 1
ATOM 592 O O . SER A 1 80 ? 8.224 8.094 -3.987 1.00 96.62 80 SER A O 1
ATOM 594 N N . ASN A 1 81 ? 6.139 8.477 -3.319 1.00 97.31 81 ASN A N 1
ATOM 595 C CA . ASN A 1 81 ? 5.674 7.140 -3.694 1.00 97.31 81 ASN A CA 1
ATOM 596 C C . ASN A 1 81 ? 5.814 6.834 -5.194 1.00 97.31 81 ASN A C 1
ATOM 598 O O . ASN A 1 81 ? 6.012 5.667 -5.543 1.00 97.31 81 ASN A O 1
ATOM 602 N N . ALA A 1 82 ? 5.702 7.835 -6.073 1.00 97.69 82 ALA A N 1
ATOM 603 C CA . ALA A 1 82 ? 5.947 7.663 -7.504 1.00 97.69 82 ALA A CA 1
ATOM 604 C C . ALA A 1 82 ? 7.439 7.408 -7.777 1.00 97.69 82 ALA A C 1
ATOM 606 O O . ALA A 1 82 ? 7.780 6.443 -8.464 1.00 97.69 82 ALA A O 1
ATOM 607 N N . VAL A 1 83 ? 8.315 8.216 -7.169 1.00 97.31 83 VAL A N 1
ATOM 608 C CA . VAL A 1 83 ? 9.780 8.108 -7.280 1.00 97.31 83 VAL A CA 1
ATOM 609 C C . VAL A 1 83 ? 10.270 6.768 -6.727 1.00 97.31 83 VAL A C 1
ATOM 611 O O . VAL A 1 83 ? 10.903 5.995 -7.447 1.00 97.31 83 VAL A O 1
ATOM 614 N N . SER A 1 84 ? 9.892 6.411 -5.495 1.00 96.31 84 SER A N 1
ATOM 615 C CA . SER A 1 84 ? 10.243 5.114 -4.905 1.00 96.31 84 SER A CA 1
ATOM 616 C C . SER A 1 84 ? 9.681 3.944 -5.717 1.00 96.31 84 SER A C 1
ATOM 618 O O . SER A 1 84 ? 10.316 2.898 -5.814 1.00 96.31 84 SER A O 1
ATOM 620 N N . GLY A 1 85 ? 8.494 4.101 -6.315 1.00 97.50 85 GLY A N 1
ATOM 621 C CA . GLY A 1 85 ? 7.909 3.100 -7.206 1.00 97.50 85 GLY A CA 1
ATOM 622 C C . GLY A 1 85 ? 8.779 2.827 -8.434 1.00 97.50 85 GLY A C 1
ATOM 623 O O . GLY A 1 85 ? 8.954 1.664 -8.799 1.00 97.50 85 GLY A O 1
ATOM 624 N N . MET A 1 86 ? 9.360 3.872 -9.032 1.00 98.12 86 MET A N 1
ATOM 625 C CA . MET A 1 86 ? 10.323 3.734 -10.128 1.00 98.12 86 MET A CA 1
ATOM 626 C C . MET A 1 86 ? 11.624 3.074 -9.657 1.00 98.12 86 MET A C 1
ATOM 628 O O . MET A 1 86 ? 12.067 2.112 -10.280 1.00 98.12 86 MET A O 1
ATOM 632 N N . GLN A 1 87 ? 12.186 3.501 -8.522 1.00 96.88 87 GLN A N 1
ATOM 633 C CA . GLN A 1 87 ? 13.392 2.878 -7.960 1.00 96.88 87 GLN A CA 1
ATOM 634 C C . GLN A 1 87 ? 13.200 1.368 -7.726 1.00 96.88 87 GLN A C 1
ATOM 636 O O . GLN A 1 87 ? 14.025 0.561 -8.147 1.00 96.88 87 GLN A O 1
ATOM 641 N N . MET A 1 88 ? 12.065 0.961 -7.145 1.00 97.25 88 MET A N 1
ATOM 642 C CA . MET A 1 88 ? 11.740 -0.458 -6.934 1.00 97.25 88 MET A CA 1
ATOM 643 C C . MET A 1 88 ? 11.624 -1.247 -8.242 1.00 97.25 88 MET A C 1
ATOM 645 O O . MET A 1 88 ? 11.936 -2.438 -8.269 1.00 97.25 88 MET A O 1
ATOM 649 N N . LEU A 1 89 ? 11.163 -0.615 -9.325 1.00 98.25 89 LEU A N 1
ATOM 650 C CA . LEU A 1 89 ? 11.141 -1.243 -10.645 1.00 98.25 89 LEU A CA 1
ATOM 651 C C . LEU A 1 89 ? 12.558 -1.430 -11.191 1.00 98.25 89 LEU A C 1
ATOM 653 O O . LEU A 1 89 ? 12.851 -2.514 -11.687 1.00 98.25 89 LEU A O 1
ATOM 657 N N . LEU A 1 90 ? 13.436 -0.430 -11.056 1.00 97.38 90 LEU A N 1
ATOM 658 C CA . LEU A 1 90 ? 14.839 -0.518 -11.481 1.00 97.38 90 LEU A CA 1
ATOM 659 C C . LEU A 1 90 ? 15.600 -1.626 -10.753 1.00 97.38 90 LEU A C 1
ATOM 661 O O . LEU A 1 90 ? 16.297 -2.406 -11.405 1.00 97.38 90 LEU A O 1
ATOM 665 N N . ASP A 1 91 ? 15.407 -1.744 -9.440 1.00 96.25 91 ASP A N 1
ATOM 666 C CA . ASP A 1 91 ? 15.960 -2.837 -8.631 1.00 96.25 91 ASP A CA 1
ATOM 667 C C . ASP A 1 91 ? 15.334 -4.192 -9.020 1.00 96.25 91 ASP A C 1
ATOM 669 O O . ASP A 1 91 ? 15.966 -5.253 -8.967 1.00 96.25 91 ASP A O 1
ATOM 673 N N . GLY A 1 92 ? 14.062 -4.166 -9.430 1.00 97.19 92 GLY A N 1
ATOM 674 C CA . GLY A 1 92 ? 13.312 -5.320 -9.911 1.00 97.19 92 GLY A CA 1
ATOM 675 C C . GLY A 1 92 ? 13.868 -5.922 -11.203 1.00 97.19 92 GLY A C 1
ATOM 676 O O . GLY A 1 92 ? 13.776 -7.140 -11.375 1.00 97.19 92 GLY A O 1
ATOM 677 N N . LEU A 1 93 ? 14.499 -5.124 -12.080 1.00 97.19 93 LEU A N 1
ATOM 678 C CA . LEU A 1 93 ? 15.158 -5.637 -13.292 1.00 97.19 93 LEU A CA 1
ATOM 679 C C . LEU A 1 93 ? 16.201 -6.704 -12.933 1.00 97.19 93 LEU A C 1
ATOM 681 O O . LEU A 1 93 ? 16.178 -7.795 -13.506 1.00 97.19 93 LEU A O 1
ATOM 685 N N . ASP A 1 94 ? 17.036 -6.439 -11.925 1.00 93.94 94 ASP A N 1
ATOM 686 C CA . ASP A 1 94 ? 18.098 -7.355 -11.496 1.00 93.94 94 ASP A CA 1
ATOM 687 C C . ASP A 1 94 ? 17.516 -8.649 -10.912 1.00 93.94 94 ASP A C 1
ATOM 689 O O . ASP A 1 94 ? 17.966 -9.756 -11.224 1.00 93.94 94 ASP A O 1
ATOM 693 N N . LYS A 1 95 ? 16.448 -8.536 -10.109 1.00 93.44 95 LYS A N 1
ATOM 694 C CA . LYS A 1 95 ? 15.733 -9.698 -9.548 1.00 93.44 95 LYS A CA 1
ATOM 695 C C . LYS A 1 95 ? 15.117 -10.568 -10.635 1.00 93.44 95 LYS A C 1
ATOM 697 O O . LYS A 1 95 ? 15.154 -11.794 -10.539 1.00 93.44 95 LYS A O 1
ATOM 702 N N . CYS A 1 96 ? 14.597 -9.938 -11.680 1.00 95.38 96 CYS A N 1
ATOM 703 C CA . CYS A 1 96 ? 14.010 -10.617 -12.820 1.00 95.38 96 CYS A CA 1
ATOM 704 C C . CYS A 1 96 ? 15.047 -11.070 -13.862 1.00 95.38 96 CYS A C 1
ATOM 706 O O . CYS A 1 96 ? 14.664 -11.768 -14.807 1.00 95.38 96 CYS A O 1
ATOM 708 N N . ARG A 1 97 ? 16.335 -10.731 -13.692 1.00 96.25 97 ARG A N 1
ATOM 709 C CA . ARG A 1 97 ? 17.406 -10.953 -14.681 1.00 96.25 97 ARG A CA 1
ATOM 710 C C . ARG A 1 97 ? 17.061 -10.351 -16.048 1.00 96.25 97 ARG A C 1
ATOM 712 O O . ARG A 1 97 ? 17.266 -10.983 -17.081 1.00 96.25 97 ARG A O 1
ATOM 719 N N . ILE A 1 98 ? 16.458 -9.166 -16.034 1.00 97.06 98 ILE A N 1
ATOM 720 C CA . ILE A 1 98 ? 16.154 -8.386 -17.233 1.00 97.06 98 ILE A CA 1
ATOM 721 C C . ILE A 1 98 ? 17.368 -7.504 -17.502 1.00 97.06 98 ILE A C 1
ATOM 723 O O . ILE A 1 98 ? 17.794 -6.756 -16.625 1.00 97.06 98 ILE A O 1
ATOM 727 N N . GLU A 1 99 ? 17.932 -7.612 -18.702 1.00 95.31 99 GLU A N 1
ATOM 728 C CA . GLU A 1 99 ? 19.045 -6.764 -19.121 1.00 95.31 99 GLU A CA 1
ATOM 729 C C . GLU A 1 99 ? 18.625 -5.291 -19.087 1.00 95.31 99 GLU A C 1
ATOM 731 O O . GLU A 1 99 ? 17.504 -4.952 -19.470 1.00 95.31 99 GLU A O 1
ATOM 736 N N . ARG A 1 100 ? 19.521 -4.421 -18.610 1.00 95.31 100 ARG A N 1
ATOM 737 C CA . ARG A 1 100 ? 19.332 -2.969 -18.613 1.00 95.31 100 ARG A CA 1
ATOM 738 C C . ARG A 1 100 ? 20.036 -2.395 -19.846 1.00 95.31 100 ARG A C 1
ATOM 740 O O . ARG A 1 100 ? 21.263 -2.305 -19.822 1.00 95.31 100 ARG A O 1
ATOM 747 N N . PRO A 1 101 ? 19.304 -2.021 -20.911 1.00 96.25 101 PRO A N 1
ATOM 748 C CA . PRO A 1 101 ? 19.922 -1.494 -22.122 1.00 96.25 101 PRO A CA 1
ATOM 749 C C . PRO A 1 101 ? 20.572 -0.126 -21.869 1.00 96.25 101 PRO A C 1
ATOM 751 O O . PRO A 1 101 ? 20.272 0.538 -20.874 1.00 96.25 101 PRO A O 1
ATOM 754 N N . ALA A 1 102 ? 21.486 0.287 -22.751 1.00 97.00 102 ALA A N 1
ATOM 755 C CA . ALA A 1 102 ? 22.320 1.474 -22.542 1.00 97.00 102 ALA A CA 1
ATOM 756 C C . ALA A 1 102 ? 21.516 2.781 -22.411 1.00 97.00 102 ALA A C 1
ATOM 758 O O . ALA A 1 102 ? 21.877 3.646 -21.616 1.00 97.00 102 ALA A O 1
ATOM 759 N N . ASP A 1 103 ? 20.415 2.910 -23.149 1.00 96.88 103 ASP A N 1
ATOM 760 C CA . ASP A 1 103 ? 19.491 4.042 -23.059 1.00 96.88 103 ASP A CA 1
ATOM 761 C C . ASP A 1 103 ? 18.785 4.086 -21.696 1.00 96.88 103 ASP A C 1
ATOM 763 O O . ASP A 1 103 ? 18.812 5.120 -21.031 1.00 96.88 103 ASP A O 1
ATOM 767 N N . LEU A 1 104 ? 18.251 2.961 -21.205 1.00 97.94 104 LEU A N 1
ATOM 768 C CA . LEU A 1 104 ? 17.687 2.898 -19.852 1.00 97.94 104 LEU A CA 1
ATOM 769 C C . LEU A 1 104 ? 18.749 3.124 -18.768 1.00 97.94 104 LEU A C 1
ATOM 771 O O . LEU A 1 104 ? 18.451 3.730 -17.742 1.00 97.94 104 LEU A O 1
ATOM 775 N N . ALA A 1 105 ? 19.977 2.642 -18.967 1.00 97.44 105 ALA A N 1
ATOM 776 C CA . ALA A 1 105 ? 21.072 2.858 -18.026 1.00 97.44 105 ALA A CA 1
ATOM 777 C C . ALA A 1 105 ? 21.429 4.348 -17.899 1.00 97.44 105 ALA A C 1
ATOM 779 O O . ALA A 1 105 ? 21.641 4.819 -16.784 1.00 97.44 105 ALA A O 1
ATOM 780 N N . ALA A 1 106 ? 21.432 5.090 -19.011 1.00 97.56 106 ALA A N 1
ATOM 781 C CA . ALA A 1 106 ? 21.635 6.536 -19.002 1.00 97.56 106 ALA A CA 1
ATOM 782 C C . ALA A 1 106 ? 20.505 7.266 -18.253 1.00 97.56 106 ALA A C 1
ATOM 784 O O . ALA A 1 106 ? 20.787 8.082 -17.378 1.00 97.56 106 ALA A O 1
ATOM 785 N N . LEU A 1 107 ? 19.240 6.911 -18.520 1.00 97.75 107 LEU A N 1
ATOM 786 C CA . LEU A 1 107 ? 18.092 7.479 -17.798 1.00 97.75 107 LEU A CA 1
ATOM 787 C C . LEU A 1 107 ? 18.154 7.169 -16.295 1.00 97.75 107 LEU A C 1
ATOM 789 O O . LEU A 1 107 ? 17.895 8.037 -15.470 1.00 97.75 107 LEU A O 1
ATOM 793 N N . ALA A 1 108 ? 18.529 5.941 -15.925 1.00 97.25 108 ALA A N 1
ATOM 794 C CA . ALA A 1 108 ? 18.654 5.531 -14.529 1.00 97.25 108 ALA A CA 1
ATOM 795 C C . ALA A 1 108 ? 19.797 6.254 -13.797 1.00 97.25 108 ALA A C 1
ATOM 797 O O . ALA A 1 108 ? 19.658 6.551 -12.613 1.00 97.25 108 ALA A O 1
ATOM 798 N N . ALA A 1 109 ? 20.907 6.548 -14.482 1.00 97.25 109 ALA A N 1
ATOM 799 C CA . ALA A 1 109 ? 22.001 7.333 -13.915 1.00 97.25 109 ALA A CA 1
ATOM 800 C C . ALA A 1 109 ? 21.560 8.775 -13.627 1.00 97.25 109 ALA A C 1
ATOM 802 O O . ALA A 1 109 ? 21.785 9.264 -12.525 1.00 97.25 109 ALA A O 1
ATOM 803 N N . GLN A 1 110 ? 20.859 9.406 -14.575 1.00 96.44 110 GLN A N 1
ATOM 804 C CA . GLN A 1 110 ? 20.285 10.736 -14.371 1.00 96.44 110 GLN A CA 1
ATOM 805 C C . GLN A 1 110 ? 19.240 10.734 -13.246 1.00 96.44 110 GLN A C 1
ATOM 807 O O . GLN A 1 110 ? 19.258 11.602 -12.385 1.00 96.44 110 GLN A O 1
ATOM 812 N N . PHE A 1 111 ? 18.370 9.721 -13.196 1.00 97.00 111 PHE A N 1
ATOM 813 C CA . PHE A 1 111 ? 17.381 9.574 -12.127 1.00 97.00 111 PHE A CA 1
ATOM 814 C C . PHE A 1 111 ? 18.050 9.473 -10.748 1.00 97.00 111 PHE A C 1
ATOM 816 O O . PHE A 1 111 ? 17.596 10.092 -9.791 1.00 97.00 111 PHE A O 1
ATOM 823 N N . ALA A 1 112 ? 19.144 8.716 -10.638 1.00 96.25 112 ALA A N 1
ATOM 824 C CA . ALA A 1 112 ? 19.882 8.596 -9.386 1.00 96.25 112 ALA A CA 1
ATOM 825 C C . ALA A 1 112 ? 20.512 9.927 -8.938 1.00 96.25 112 ALA A C 1
ATOM 827 O O . ALA A 1 112 ? 20.600 10.166 -7.738 1.00 96.25 112 ALA A O 1
ATOM 828 N N . GLU A 1 113 ? 20.930 10.779 -9.877 1.00 94.88 113 GLU A N 1
ATOM 829 C CA . GLU A 1 113 ? 21.441 12.125 -9.595 1.00 94.88 113 GLU A CA 1
ATOM 830 C C . GLU A 1 113 ? 20.310 13.076 -9.169 1.00 94.88 113 GLU A C 1
ATOM 832 O O . GLU A 1 113 ? 20.386 13.671 -8.094 1.00 94.88 113 GLU A O 1
ATOM 837 N N . ASP A 1 114 ? 19.224 13.141 -9.946 1.00 94.06 114 ASP A N 1
ATOM 838 C CA . ASP A 1 114 ? 18.074 14.026 -9.703 1.00 94.06 114 ASP A CA 1
ATOM 839 C C . ASP A 1 114 ? 17.409 13.773 -8.338 1.00 94.06 114 ASP A C 1
ATOM 841 O O . ASP A 1 114 ? 16.939 14.705 -7.681 1.00 94.06 114 ASP A O 1
ATOM 845 N N . PHE A 1 115 ? 17.372 12.510 -7.900 1.00 95.31 115 PHE A N 1
ATOM 846 C CA . PHE A 1 115 ? 16.724 12.094 -6.654 1.00 95.31 115 PHE A CA 1
ATOM 847 C C . PHE A 1 115 ? 17.715 11.703 -5.542 1.00 95.31 115 PHE A C 1
ATOM 849 O O . PHE A 1 115 ? 17.325 11.069 -4.561 1.00 95.31 115 PHE A O 1
ATOM 856 N N . ALA A 1 116 ? 18.992 12.095 -5.652 1.00 92.06 116 ALA A N 1
ATOM 857 C CA . ALA A 1 116 ? 20.001 11.818 -4.624 1.00 92.06 116 ALA A CA 1
ATOM 858 C C . ALA A 1 116 ? 19.685 12.500 -3.277 1.00 92.06 116 ALA A C 1
ATOM 860 O O . ALA A 1 116 ? 19.929 11.928 -2.214 1.00 92.06 116 ALA A O 1
ATOM 861 N N . GLU A 1 117 ? 19.137 13.719 -3.323 1.00 88.56 117 GLU A N 1
ATOM 862 C CA . GLU A 1 117 ? 18.883 14.562 -2.141 1.00 88.56 117 GLU A CA 1
ATOM 863 C C . GLU A 1 117 ? 17.395 14.850 -1.892 1.00 88.56 117 GLU A C 1
ATOM 865 O O . GLU A 1 117 ? 17.024 15.436 -0.874 1.00 88.56 117 GLU A O 1
ATOM 870 N N . THR A 1 118 ? 16.517 14.456 -2.813 1.00 89.56 118 THR A N 1
ATOM 871 C CA . THR A 1 118 ? 15.085 14.759 -2.755 1.00 89.56 118 THR A CA 1
ATOM 872 C C . THR A 1 118 ? 14.273 13.635 -3.377 1.00 89.56 118 THR A C 1
ATOM 874 O O . THR A 1 118 ? 14.710 12.993 -4.319 1.00 89.56 118 THR A O 1
ATOM 877 N N . GLU A 1 119 ? 13.056 13.420 -2.884 1.00 86.62 119 GLU A N 1
ATOM 878 C CA . GLU A 1 119 ? 12.068 12.522 -3.505 1.00 86.62 119 GLU A CA 1
ATOM 879 C C . GLU A 1 119 ? 10.904 13.319 -4.126 1.00 86.62 119 GLU A C 1
ATOM 881 O O . GLU A 1 119 ? 9.806 12.803 -4.348 1.00 86.62 119 GLU A O 1
ATOM 886 N N . THR A 1 120 ? 11.118 14.615 -4.365 1.00 91.50 120 THR A N 1
ATOM 887 C CA . THR A 1 120 ? 10.099 15.523 -4.899 1.00 91.50 120 THR A CA 1
ATOM 888 C C . THR A 1 120 ? 10.049 15.425 -6.418 1.00 91.50 120 THR A C 1
ATOM 890 O O . THR A 1 120 ? 11.024 15.721 -7.103 1.00 91.50 120 THR A O 1
ATOM 893 N N . LEU A 1 121 ? 8.893 15.048 -6.958 1.00 94.62 121 LEU A N 1
ATOM 894 C CA . LEU A 1 121 ? 8.675 14.946 -8.397 1.00 94.62 121 LEU A CA 1
ATOM 895 C C . LEU A 1 121 ? 8.318 16.322 -8.985 1.00 94.62 121 LEU A C 1
ATOM 897 O O . LEU A 1 121 ? 7.232 16.841 -8.716 1.00 94.62 121 LEU A O 1
ATOM 901 N N . THR A 1 122 ? 9.204 16.895 -9.800 1.00 94.81 122 THR A N 1
ATOM 902 C CA . THR A 1 122 ? 8.985 18.171 -10.508 1.00 94.81 122 THR A CA 1
ATOM 903 C C . THR A 1 122 ? 8.495 17.919 -11.937 1.00 94.81 122 THR A C 1
ATOM 905 O O . THR A 1 122 ? 8.582 16.784 -12.415 1.00 94.81 122 THR A O 1
ATOM 908 N N . PRO A 1 123 ? 7.941 18.923 -12.647 1.00 96.62 123 PRO A N 1
ATOM 909 C CA . PRO A 1 123 ? 7.555 18.762 -14.050 1.00 96.62 123 PRO A CA 1
ATOM 910 C C . PRO A 1 123 ? 8.692 18.264 -14.949 1.00 96.62 123 PRO A C 1
ATOM 912 O O . PRO A 1 123 ? 8.448 17.506 -15.879 1.00 96.62 123 PRO A O 1
ATOM 915 N N . GLU A 1 124 ? 9.929 18.665 -14.669 1.00 94.06 124 GLU A N 1
ATOM 916 C CA . GLU A 1 124 ? 11.112 18.275 -15.433 1.00 94.06 124 GLU A CA 1
ATOM 917 C C . GLU A 1 124 ? 11.492 16.818 -15.145 1.00 94.06 124 GLU A C 1
ATOM 919 O O . GLU A 1 124 ? 11.615 16.016 -16.073 1.00 94.06 124 GLU A O 1
ATOM 924 N N . SER A 1 125 ? 11.597 16.439 -13.865 1.00 95.62 125 SER A N 1
ATOM 925 C CA . SER A 1 125 ? 11.942 15.062 -13.493 1.00 95.62 125 SER A CA 1
ATOM 926 C C . SER A 1 125 ? 10.812 14.071 -13.794 1.00 95.62 125 SER A C 1
ATOM 928 O O . SER A 1 125 ? 11.066 12.892 -14.042 1.00 95.62 125 SER A O 1
ATOM 930 N N . SER A 1 126 ? 9.556 14.524 -13.881 1.00 97.19 126 SER A N 1
ATOM 931 C CA . SER A 1 126 ? 8.433 13.668 -14.279 1.00 97.19 126 SER A CA 1
ATOM 932 C C . SER A 1 126 ? 8.502 13.213 -15.736 1.00 97.19 126 SER A C 1
ATOM 934 O O . SER A 1 126 ? 8.056 12.103 -16.038 1.00 97.19 126 SER A O 1
ATOM 936 N N . VAL A 1 127 ? 9.124 13.998 -16.624 1.00 97.81 127 VAL A N 1
ATOM 937 C CA . VAL A 1 127 ? 9.399 13.582 -18.009 1.00 97.81 127 VAL A CA 1
ATOM 938 C C . VAL A 1 127 ? 10.396 12.425 -18.028 1.00 97.81 127 VAL A C 1
ATOM 940 O O . VAL A 1 127 ? 10.133 11.417 -18.684 1.00 97.81 127 VAL A O 1
ATOM 943 N N . LEU A 1 128 ? 11.486 12.529 -17.261 1.00 97.56 128 LEU A N 1
ATOM 944 C CA . LEU A 1 128 ? 12.486 11.467 -17.114 1.00 97.56 128 LEU A CA 1
ATOM 945 C C . LEU A 1 128 ? 11.851 10.173 -16.579 1.00 97.56 128 LEU A C 1
ATOM 947 O O . LEU A 1 128 ? 11.966 9.112 -17.197 1.00 97.56 128 LEU A O 1
ATOM 951 N N . VAL A 1 129 ? 11.099 10.264 -15.476 1.00 98.31 129 VAL A N 1
ATOM 952 C CA . VAL A 1 129 ? 10.385 9.110 -14.897 1.00 98.31 129 VAL A CA 1
ATOM 953 C C . VAL A 1 129 ? 9.367 8.537 -15.888 1.00 98.31 129 VAL A C 1
ATOM 955 O O . VAL A 1 129 ? 9.215 7.319 -15.979 1.00 98.31 129 VAL A O 1
ATOM 958 N N . GLY A 1 130 ? 8.702 9.387 -16.673 1.00 98.38 130 GLY A N 1
ATOM 959 C CA . GLY A 1 130 ? 7.770 8.974 -17.720 1.00 98.38 130 GLY A CA 1
ATOM 960 C C . GLY A 1 130 ? 8.446 8.193 -18.850 1.00 98.38 130 GLY A C 1
ATOM 961 O O . GLY A 1 130 ? 7.922 7.163 -19.275 1.00 98.38 130 GLY A O 1
ATOM 962 N N . GLN A 1 131 ? 9.630 8.624 -19.295 1.00 98.25 131 GLN A N 1
ATOM 963 C CA . GLN A 1 131 ? 10.433 7.904 -20.291 1.00 98.25 131 GLN A CA 1
ATOM 964 C C . GLN A 1 131 ? 10.859 6.527 -19.775 1.00 98.25 131 GLN A C 1
ATOM 966 O O . GLN A 1 131 ? 10.712 5.526 -20.476 1.00 98.25 131 GLN A O 1
ATOM 971 N N . MET A 1 132 ? 11.320 6.458 -18.524 1.00 98.38 132 MET A N 1
ATOM 972 C CA . MET A 1 132 ? 11.677 5.194 -17.880 1.00 98.38 132 MET A CA 1
ATOM 973 C C . MET A 1 132 ? 10.460 4.282 -17.730 1.00 98.38 132 MET A C 1
ATOM 975 O O . MET A 1 132 ? 10.543 3.094 -18.027 1.00 98.38 132 MET A O 1
ATOM 979 N N . TRP A 1 133 ? 9.310 4.825 -17.325 1.00 98.50 133 TRP A N 1
ATOM 980 C CA . TRP A 1 133 ? 8.075 4.057 -17.201 1.00 98.50 133 TRP A CA 1
ATOM 981 C C . TRP A 1 133 ? 7.622 3.486 -18.544 1.00 98.50 133 TRP A C 1
ATOM 983 O O . TRP A 1 133 ? 7.243 2.320 -18.608 1.00 98.50 133 TRP A O 1
ATOM 993 N N . ALA A 1 134 ? 7.724 4.251 -19.629 1.00 98.25 134 ALA A N 1
ATOM 994 C CA . ALA A 1 134 ? 7.397 3.780 -20.972 1.00 98.25 134 ALA A CA 1
ATOM 995 C C . ALA A 1 134 ? 8.392 2.735 -21.523 1.00 98.25 134 ALA A C 1
ATOM 997 O O . ALA A 1 134 ? 8.073 2.036 -22.487 1.00 98.25 134 ALA A O 1
ATOM 998 N N . HIS A 1 135 ? 9.581 2.600 -20.928 1.00 98.50 135 HIS A N 1
ATOM 999 C CA . HIS A 1 135 ? 10.627 1.714 -21.424 1.00 98.50 135 HIS A CA 1
ATOM 1000 C C . HIS A 1 135 ? 10.245 0.226 -21.306 1.00 98.50 135 HIS A C 1
ATOM 1002 O O . HIS A 1 135 ? 9.792 -0.254 -20.262 1.00 98.50 135 HIS A O 1
ATOM 1008 N N . ALA A 1 136 ? 10.507 -0.551 -22.364 1.00 98.12 136 ALA A N 1
ATOM 1009 C CA . ALA A 1 136 ? 10.094 -1.954 -22.467 1.00 98.12 136 ALA A CA 1
ATOM 1010 C C . ALA A 1 136 ? 10.634 -2.841 -21.328 1.00 98.12 136 ALA A C 1
ATOM 1012 O O . ALA A 1 136 ? 9.890 -3.652 -20.777 1.00 98.12 136 ALA A O 1
ATOM 1013 N N . ALA A 1 137 ? 11.897 -2.659 -20.924 1.00 98.06 137 ALA A N 1
ATOM 1014 C CA . ALA A 1 137 ? 12.490 -3.410 -19.809 1.00 98.06 137 ALA A CA 1
ATOM 1015 C C . ALA A 1 137 ? 11.801 -3.119 -18.458 1.00 98.06 137 ALA A C 1
ATOM 1017 O O . ALA A 1 137 ? 11.587 -4.034 -17.662 1.00 98.06 137 ALA A O 1
ATOM 1018 N N . VAL A 1 138 ? 11.383 -1.868 -18.217 1.00 98.38 138 VAL A N 1
ATOM 1019 C CA . VAL A 1 138 ? 10.653 -1.476 -16.998 1.00 98.38 138 VAL A CA 1
ATOM 1020 C C . VAL A 1 138 ? 9.241 -2.060 -17.013 1.00 98.38 138 VAL A C 1
ATOM 1022 O O . VAL A 1 138 ? 8.796 -2.630 -16.015 1.00 98.38 138 VAL A O 1
ATOM 1025 N N . GLN A 1 139 ? 8.561 -2.022 -18.161 1.00 98.12 139 GLN A N 1
ATOM 1026 C CA . GLN A 1 139 ? 7.262 -2.679 -18.336 1.00 98.12 139 GLN A CA 1
ATOM 1027 C C . GLN A 1 139 ? 7.352 -4.201 -18.141 1.00 98.12 139 GLN A C 1
ATOM 1029 O O . GLN A 1 139 ? 6.494 -4.800 -17.486 1.00 98.12 139 GLN A O 1
ATOM 1034 N N . GLN A 1 140 ? 8.417 -4.838 -18.634 1.00 97.38 140 GLN A N 1
ATOM 1035 C CA . GLN A 1 140 ? 8.660 -6.265 -18.425 1.00 97.38 140 GLN A CA 1
ATOM 1036 C C . GLN A 1 140 ? 8.862 -6.596 -16.937 1.00 97.38 140 GLN A C 1
ATOM 1038 O O . GLN A 1 140 ? 8.289 -7.575 -16.446 1.00 97.38 140 GLN A O 1
ATOM 1043 N N . ALA A 1 141 ? 9.613 -5.769 -16.202 1.00 97.69 141 ALA A N 1
ATOM 1044 C CA . ALA A 1 141 ? 9.762 -5.910 -14.755 1.00 97.69 141 ALA A CA 1
ATOM 1045 C C . ALA A 1 141 ? 8.419 -5.725 -14.033 1.00 97.69 141 ALA A C 1
ATOM 1047 O O . ALA A 1 141 ? 8.058 -6.531 -13.177 1.00 97.69 141 ALA A O 1
ATOM 1048 N N . PHE A 1 142 ? 7.612 -4.737 -14.431 1.00 97.12 142 PHE A N 1
ATOM 1049 C CA . PHE A 1 142 ? 6.288 -4.507 -13.852 1.00 97.12 142 PHE A CA 1
ATOM 1050 C C . PHE A 1 142 ? 5.328 -5.691 -14.045 1.00 97.12 142 PHE A C 1
ATOM 1052 O O . PHE A 1 142 ? 4.585 -6.048 -13.127 1.00 97.12 142 PHE A O 1
ATOM 1059 N N . VAL A 1 143 ? 5.349 -6.353 -15.206 1.00 94.81 143 VAL A N 1
ATOM 1060 C CA . VAL A 1 143 ? 4.558 -7.577 -15.437 1.00 94.81 143 VAL A CA 1
ATOM 1061 C C . VAL A 1 143 ? 4.972 -8.698 -14.475 1.00 94.81 143 VAL A C 1
ATOM 1063 O O . VAL A 1 143 ? 4.118 -9.462 -14.020 1.00 94.81 143 VAL A O 1
ATOM 1066 N N . ARG A 1 144 ? 6.258 -8.754 -14.112 1.00 94.19 144 ARG A N 1
ATOM 1067 C CA . ARG A 1 144 ? 6.859 -9.732 -13.192 1.00 94.19 144 ARG A CA 1
ATOM 1068 C C . ARG A 1 144 ? 6.954 -9.240 -11.743 1.00 94.19 144 ARG A C 1
ATOM 1070 O O . ARG A 1 144 ? 7.616 -9.871 -10.925 1.00 94.19 144 ARG A O 1
ATOM 1077 N N . LYS A 1 145 ? 6.222 -8.180 -11.377 1.00 94.50 145 LYS A N 1
ATOM 1078 C CA . LYS A 1 145 ? 6.268 -7.539 -10.046 1.00 94.50 145 LYS A CA 1
ATOM 1079 C C . LYS A 1 145 ? 6.008 -8.437 -8.833 1.00 94.50 145 LYS A C 1
ATOM 1081 O O . LYS A 1 145 ? 6.240 -8.002 -7.718 1.00 94.50 145 LYS A O 1
ATOM 1086 N N . ASN A 1 146 ? 5.508 -9.662 -9.010 1.00 91.62 146 ASN A N 1
ATOM 1087 C CA . ASN A 1 146 ? 5.352 -10.614 -7.902 1.00 91.62 146 ASN A CA 1
ATOM 1088 C C . ASN A 1 146 ? 6.684 -11.283 -7.503 1.00 91.62 146 ASN A C 1
ATOM 1090 O O . ASN A 1 146 ? 6.751 -11.926 -6.461 1.00 91.62 146 ASN A O 1
ATOM 1094 N N . GLU A 1 147 ? 7.734 -11.151 -8.320 1.00 92.06 147 GLU A N 1
ATOM 1095 C CA . GLU A 1 147 ? 9.070 -11.710 -8.062 1.00 92.06 147 GLU A CA 1
ATOM 1096 C C . GLU A 1 147 ? 9.938 -10.814 -7.163 1.00 92.06 147 GLU A C 1
ATOM 1098 O O . GLU A 1 147 ? 10.955 -11.263 -6.634 1.00 92.06 147 GLU A O 1
ATOM 1103 N N . PHE A 1 148 ? 9.535 -9.559 -6.961 1.00 94.75 148 PHE A N 1
ATOM 1104 C CA . PHE A 1 148 ? 10.212 -8.583 -6.111 1.00 94.75 148 PHE A CA 1
ATOM 1105 C C . PHE A 1 148 ? 9.194 -7.751 -5.319 1.00 94.75 148 PHE A C 1
ATOM 1107 O O . PHE A 1 148 ? 7.992 -8.001 -5.360 1.00 94.75 148 PHE A O 1
ATOM 1114 N N . GLN A 1 149 ? 9.678 -6.803 -4.520 1.00 93.94 149 GLN A N 1
ATOM 1115 C CA . GLN A 1 149 ? 8.830 -5.978 -3.663 1.00 93.94 149 GLN A CA 1
ATOM 1116 C C . GLN A 1 149 ? 8.462 -4.693 -4.411 1.00 93.94 149 GLN A C 1
ATOM 1118 O O . GLN A 1 149 ? 9.310 -3.829 -4.602 1.00 93.94 149 GLN A O 1
ATOM 1123 N N . LEU A 1 150 ? 7.199 -4.573 -4.826 1.00 95.50 150 LEU A N 1
ATOM 1124 C CA . LEU A 1 150 ? 6.645 -3.371 -5.449 1.00 95.50 150 LEU A CA 1
ATOM 1125 C C . LEU A 1 150 ? 5.325 -3.002 -4.776 1.00 95.50 150 LEU A C 1
ATOM 1127 O O . LEU A 1 150 ? 4.493 -3.864 -4.502 1.00 95.50 150 LEU A O 1
ATOM 1131 N N . HIS A 1 151 ? 5.103 -1.713 -4.534 1.00 93.81 151 HIS A N 1
ATOM 1132 C CA . HIS A 1 151 ? 3.828 -1.240 -4.004 1.00 93.81 151 HIS A CA 1
ATOM 1133 C C . HIS A 1 151 ? 2.701 -1.383 -5.035 1.00 93.81 151 HIS A C 1
ATOM 1135 O O . HIS A 1 151 ? 2.846 -0.979 -6.187 1.00 93.81 151 HIS A O 1
ATOM 1141 N N . ASP A 1 152 ? 1.540 -1.887 -4.606 1.00 91.94 152 ASP A N 1
ATOM 1142 C CA . ASP A 1 152 ? 0.388 -2.113 -5.495 1.00 91.94 152 ASP A CA 1
ATOM 1143 C C . ASP A 1 152 ? -0.065 -0.844 -6.235 1.00 91.94 152 ASP A C 1
ATOM 1145 O O . ASP A 1 152 ? -0.496 -0.909 -7.389 1.00 91.94 152 ASP A O 1
ATOM 1149 N N . SER A 1 153 ? 0.075 0.316 -5.585 1.00 94.88 153 SER A N 1
ATOM 1150 C CA . SER A 1 153 ? -0.282 1.627 -6.130 1.00 94.88 153 SER A CA 1
ATOM 1151 C C . SER A 1 153 ? 0.743 2.205 -7.112 1.00 94.88 153 SER A C 1
ATOM 1153 O O . SER A 1 153 ? 0.445 3.237 -7.705 1.00 94.88 153 SER A O 1
ATOM 1155 N N . ALA A 1 154 ? 1.913 1.584 -7.324 1.00 96.69 154 ALA A N 1
ATOM 1156 C CA . ALA A 1 154 ? 2.970 2.152 -8.172 1.00 96.69 154 ALA A CA 1
ATOM 1157 C C . ALA A 1 154 ? 2.452 2.513 -9.575 1.00 96.69 154 ALA A C 1
ATOM 1159 O O . ALA A 1 154 ? 2.605 3.640 -10.026 1.00 96.69 154 ALA A O 1
ATOM 1160 N N . HIS A 1 155 ? 1.717 1.599 -10.213 1.00 96.25 155 HIS A N 1
ATOM 1161 C CA . HIS A 1 155 ? 1.101 1.828 -11.526 1.00 96.25 155 HIS A CA 1
ATOM 1162 C C . HIS A 1 155 ? 0.096 2.985 -11.546 1.00 96.25 155 HIS A C 1
ATOM 1164 O O . HIS A 1 155 ? -0.042 3.665 -12.553 1.00 96.25 155 HIS A O 1
ATOM 1170 N N . PHE A 1 156 ? -0.637 3.199 -10.450 1.00 97.12 156 PHE A N 1
ATOM 1171 C CA . PHE A 1 156 ? -1.599 4.296 -10.369 1.00 97.12 156 PHE A CA 1
ATOM 1172 C C . PHE A 1 156 ? -0.886 5.653 -10.411 1.00 97.12 156 PHE A C 1
ATOM 1174 O O . PHE A 1 156 ? -1.315 6.528 -11.149 1.00 97.12 156 PHE A O 1
ATOM 1181 N N . PHE A 1 157 ? 0.229 5.801 -9.691 1.00 98.00 157 PHE A N 1
ATOM 1182 C CA . PHE A 1 157 ? 0.993 7.049 -9.694 1.00 98.00 157 PHE A CA 1
ATOM 1183 C C . PHE A 1 157 ? 1.833 7.232 -10.965 1.00 98.00 157 PHE A C 1
ATOM 1185 O O . PHE A 1 157 ? 1.843 8.317 -11.537 1.00 98.00 157 PHE A O 1
ATOM 1192 N N . LEU A 1 158 ? 2.484 6.170 -11.453 1.00 98.25 158 LEU A N 1
ATOM 1193 C CA . LEU A 1 158 ? 3.339 6.230 -12.647 1.00 98.25 158 LEU A CA 1
ATOM 1194 C C . LEU A 1 158 ? 2.564 6.539 -13.943 1.00 98.25 158 LEU A C 1
ATOM 1196 O O . LEU A 1 158 ? 3.155 7.025 -14.901 1.00 98.25 158 LEU A O 1
ATOM 1200 N N . ASN A 1 159 ? 1.247 6.314 -13.976 1.00 97.88 159 ASN A N 1
ATOM 1201 C CA . ASN A 1 159 ? 0.409 6.691 -15.120 1.00 97.88 159 ASN A CA 1
ATOM 1202 C C . ASN A 1 159 ? -0.055 8.157 -15.103 1.00 97.88 159 ASN A C 1
ATOM 1204 O O . ASN A 1 159 ? -0.485 8.654 -16.138 1.00 97.88 159 ASN A O 1
ATOM 1208 N N . ASP A 1 160 ? 0.047 8.846 -13.964 1.00 97.44 160 ASP A N 1
ATOM 1209 C CA . ASP A 1 160 ? -0.469 10.207 -13.758 1.00 97.44 160 ASP A CA 1
ATOM 1210 C C . ASP A 1 160 ? 0.649 11.211 -13.405 1.00 97.44 160 ASP A C 1
ATOM 1212 O O . ASP A 1 160 ? 0.411 12.231 -12.754 1.00 97.44 160 ASP A O 1
ATOM 1216 N N . LEU A 1 161 ? 1.885 10.940 -13.838 1.00 98.19 161 LEU A N 1
ATOM 1217 C CA . LEU A 1 161 ? 3.080 11.714 -13.470 1.00 98.19 161 LEU A CA 1
ATOM 1218 C C . LEU A 1 161 ? 2.922 13.221 -13.709 1.00 98.19 161 LEU A C 1
ATOM 1220 O O . LEU A 1 161 ? 3.196 14.003 -12.804 1.00 98.19 161 LEU A O 1
ATOM 1224 N N . ALA A 1 162 ? 2.395 13.624 -14.870 1.00 97.38 162 ALA A N 1
ATOM 1225 C CA . ALA A 1 162 ? 2.202 15.034 -15.215 1.00 97.38 162 ALA A CA 1
ATOM 1226 C C . ALA A 1 162 ? 1.245 15.766 -14.255 1.00 97.38 162 ALA A C 1
ATOM 1228 O O . ALA A 1 162 ? 1.450 16.937 -13.941 1.00 97.38 162 ALA A O 1
ATOM 1229 N N . ARG A 1 163 ? 0.207 15.076 -13.761 1.00 98.06 163 ARG A N 1
ATOM 1230 C CA . ARG A 1 163 ? -0.739 15.625 -12.776 1.00 98.06 163 ARG A CA 1
ATOM 1231 C C . ARG A 1 163 ? -0.081 15.758 -11.406 1.00 98.06 163 ARG A C 1
ATOM 1233 O O . ARG A 1 163 ? -0.280 16.763 -10.732 1.00 98.06 163 ARG A O 1
ATOM 1240 N N . ILE A 1 164 ? 0.680 14.742 -11.003 1.00 98.00 164 ILE A N 1
ATOM 1241 C CA . ILE A 1 164 ? 1.333 14.656 -9.688 1.00 98.00 164 ILE A CA 1
ATOM 1242 C C . ILE A 1 164 ? 2.495 15.654 -9.568 1.00 98.00 164 ILE A C 1
ATOM 1244 O O . ILE A 1 164 ? 2.769 16.160 -8.479 1.00 98.00 164 ILE A O 1
ATOM 1248 N N . SER A 1 165 ? 3.169 15.956 -10.678 1.00 97.75 165 SER A N 1
ATOM 1249 C CA . SER A 1 165 ? 4.287 16.897 -10.720 1.00 97.75 165 SER A CA 1
ATOM 1250 C C . SER A 1 165 ? 3.876 18.350 -10.969 1.00 97.75 165 SER A C 1
ATOM 1252 O O . SER A 1 165 ? 4.732 19.228 -10.974 1.00 97.75 165 SER A O 1
ATOM 1254 N N . ALA A 1 166 ? 2.595 18.624 -11.238 1.00 97.75 166 ALA A N 1
ATOM 1255 C CA . ALA A 1 166 ? 2.138 19.961 -11.602 1.00 97.75 166 ALA A CA 1
ATOM 1256 C C . ALA A 1 166 ? 2.367 20.982 -10.463 1.00 97.75 166 ALA A C 1
ATOM 1258 O O . ALA A 1 166 ? 2.132 20.663 -9.291 1.00 97.75 166 ALA A O 1
ATOM 1259 N N . PRO A 1 167 ? 2.757 22.234 -10.775 1.00 95.81 167 PRO A N 1
ATOM 1260 C CA . PRO A 1 167 ? 2.830 23.294 -9.775 1.00 95.81 167 PRO A CA 1
ATOM 1261 C C . PRO A 1 167 ? 1.478 23.489 -9.078 1.00 95.81 167 PRO A C 1
ATOM 1263 O O . PRO A 1 167 ? 0.445 23.613 -9.734 1.00 95.81 167 PRO A O 1
ATOM 1266 N N . GLY A 1 168 ? 1.477 23.512 -7.743 1.00 94.81 168 GLY A N 1
ATOM 1267 C CA . GLY A 1 168 ? 0.245 23.638 -6.956 1.00 94.81 168 GLY A CA 1
ATOM 1268 C C . GLY A 1 168 ? -0.622 22.373 -6.916 1.00 94.81 168 GLY A C 1
ATOM 1269 O O . GLY A 1 168 ? -1.808 22.466 -6.605 1.00 94.81 168 GLY A O 1
ATOM 1270 N N . TYR A 1 169 ? -0.061 21.200 -7.231 1.00 97.06 169 TYR A N 1
ATOM 1271 C CA . TYR A 1 169 ? -0.758 19.918 -7.136 1.00 97.06 169 TYR A CA 1
ATOM 1272 C C . TYR A 1 169 ? -1.409 19.707 -5.758 1.00 97.06 169 TYR A C 1
ATOM 1274 O O . TYR A 1 169 ? -0.742 19.681 -4.723 1.00 97.06 169 TYR A O 1
ATOM 1282 N N . VAL A 1 170 ? -2.729 19.493 -5.765 1.00 97.44 170 VAL A N 1
ATOM 1283 C CA . VAL A 1 170 ? -3.505 19.060 -4.597 1.00 97.44 170 VAL A CA 1
ATOM 1284 C C . VAL A 1 170 ? -3.991 17.628 -4.842 1.00 97.44 170 VAL A C 1
ATOM 1286 O O . VAL A 1 170 ? -4.833 17.421 -5.724 1.00 97.44 170 VAL A O 1
ATOM 1289 N N . PRO A 1 171 ? -3.507 16.635 -4.072 1.00 98.12 171 PRO A N 1
ATOM 1290 C CA . PRO A 1 171 ? -3.946 15.247 -4.172 1.00 98.12 171 PRO A CA 1
ATOM 1291 C C . PRO A 1 171 ? -5.462 15.088 -4.118 1.00 98.12 171 PRO A C 1
ATOM 1293 O O . PRO A 1 171 ? -6.150 15.761 -3.355 1.00 98.12 171 PRO A O 1
ATOM 1296 N N . THR A 1 172 ? -6.004 14.162 -4.897 1.00 97.00 172 THR A N 1
ATOM 1297 C CA . THR A 1 172 ? -7.392 13.702 -4.764 1.00 97.00 172 THR A CA 1
ATOM 1298 C C . THR A 1 172 ? -7.539 12.788 -3.546 1.00 97.00 172 THR A C 1
ATOM 1300 O O . THR A 1 172 ? -6.556 12.272 -3.013 1.00 97.00 172 THR A O 1
ATOM 1303 N N . GLU A 1 173 ? -8.770 12.517 -3.106 1.00 95.69 173 GLU A N 1
ATOM 1304 C CA . GLU A 1 173 ? -8.997 11.497 -2.069 1.00 95.69 173 GLU A CA 1
ATOM 1305 C C . GLU A 1 173 ? -8.465 10.122 -2.494 1.00 95.69 173 GLU A C 1
ATOM 1307 O O . GLU A 1 173 ? -7.946 9.375 -1.667 1.00 95.69 173 GLU A O 1
ATOM 1312 N N . GLN A 1 174 ? -8.511 9.810 -3.793 1.00 95.94 174 GLN A N 1
ATOM 1313 C CA . GLN A 1 174 ? -7.969 8.565 -4.324 1.00 95.94 174 GLN A CA 1
ATOM 1314 C C . GLN A 1 174 ? -6.440 8.506 -4.218 1.00 95.94 174 GLN A C 1
ATOM 1316 O O . GLN A 1 174 ? -5.895 7.451 -3.888 1.00 95.94 174 GLN A O 1
ATOM 1321 N N . ASP A 1 175 ? -5.755 9.631 -4.434 1.00 97.50 175 ASP A N 1
ATOM 1322 C CA . ASP A 1 175 ? -4.312 9.740 -4.209 1.00 97.50 175 ASP A CA 1
ATOM 1323 C C . ASP A 1 175 ? -3.983 9.531 -2.725 1.00 97.50 175 ASP A C 1
ATOM 1325 O O . ASP A 1 175 ? -3.091 8.750 -2.396 1.00 97.50 175 ASP A O 1
ATOM 1329 N N . VAL A 1 176 ? -4.749 10.144 -1.813 1.00 96.50 176 VAL A N 1
ATOM 1330 C CA . VAL A 1 176 ? -4.575 9.963 -0.361 1.00 96.50 176 VAL A CA 1
ATOM 1331 C C . VAL A 1 176 ? -4.838 8.519 0.062 1.00 96.50 176 VAL A C 1
ATOM 1333 O O . VAL A 1 176 ? -4.084 7.968 0.862 1.00 96.50 176 VAL A O 1
ATOM 1336 N N . LEU A 1 177 ? -5.867 7.864 -0.474 1.00 95.06 177 LEU A N 1
ATOM 1337 C CA . LEU A 1 177 ? -6.185 6.467 -0.170 1.00 95.06 177 LEU A CA 1
ATOM 1338 C C . LEU A 1 177 ? -5.096 5.499 -0.640 1.00 95.06 177 LEU A C 1
ATOM 1340 O O . LEU A 1 177 ? -4.781 4.536 0.066 1.00 95.06 177 LEU A O 1
ATOM 1344 N N . ARG A 1 178 ? -4.531 5.755 -1.824 1.00 95.44 178 ARG A N 1
ATOM 1345 C CA . ARG A 1 178 ? -3.505 4.917 -2.457 1.00 95.44 178 ARG A CA 1
ATOM 1346 C C . ARG A 1 178 ? -2.091 5.239 -2.004 1.00 95.44 178 ARG A C 1
ATOM 1348 O O . ARG A 1 178 ? -1.213 4.395 -2.203 1.00 95.44 178 ARG A O 1
ATOM 1355 N N . SER A 1 179 ? -1.879 6.410 -1.402 1.00 94.88 179 SER A N 1
ATOM 1356 C CA . SER A 1 179 ? -0.588 6.798 -0.854 1.00 94.88 179 SER A CA 1
ATOM 1357 C C . SER A 1 179 ? -0.204 5.869 0.284 1.00 94.88 179 SER A C 1
ATOM 1359 O O . SER A 1 179 ? -1.011 5.454 1.129 1.00 94.88 179 SER A O 1
ATOM 1361 N N . ARG A 1 180 ? 1.072 5.534 0.297 1.00 90.81 180 ARG A N 1
ATOM 1362 C CA . ARG A 1 180 ? 1.682 4.649 1.253 1.00 90.81 180 ARG A CA 1
ATOM 1363 C C . ARG A 1 180 ? 2.562 5.465 2.182 1.00 90.81 180 ARG A C 1
ATOM 1365 O O . ARG A 1 180 ? 3.598 5.992 1.795 1.00 90.81 180 ARG A O 1
ATOM 1372 N N . VAL A 1 181 ? 2.176 5.439 3.447 1.00 89.88 181 VAL A N 1
ATOM 1373 C CA . VAL A 1 181 ? 3.047 5.766 4.570 1.00 89.88 181 VAL A CA 1
ATOM 1374 C C . VAL A 1 181 ? 3.198 4.480 5.361 1.00 89.88 181 VAL A C 1
ATOM 1376 O O . VAL A 1 181 ? 2.203 3.809 5.642 1.00 89.88 181 VAL A O 1
ATOM 1379 N N . ARG A 1 182 ? 4.433 4.079 5.670 1.00 88.06 182 ARG A N 1
ATOM 1380 C CA . ARG A 1 182 ? 4.649 2.907 6.522 1.00 88.06 182 ARG A CA 1
ATOM 1381 C C . ARG A 1 182 ? 4.106 3.238 7.912 1.00 88.06 182 ARG A C 1
ATOM 1383 O O . ARG A 1 182 ? 4.707 4.035 8.620 1.00 88.06 182 ARG A O 1
ATOM 1390 N N . THR A 1 183 ? 2.990 2.622 8.293 1.00 88.12 183 THR A N 1
ATOM 1391 C CA . THR A 1 183 ? 2.411 2.800 9.628 1.00 88.12 183 THR A CA 1
ATOM 1392 C C . THR A 1 183 ? 3.365 2.252 10.678 1.00 88.12 183 THR A C 1
ATOM 1394 O O . THR A 1 183 ? 3.658 1.053 10.696 1.00 88.12 183 THR A O 1
ATOM 1397 N N . THR A 1 184 ? 3.841 3.141 11.542 1.00 88.56 184 THR A N 1
ATOM 1398 C CA . THR A 1 184 ? 4.624 2.823 12.732 1.00 88.56 184 THR A CA 1
ATOM 1399 C C . THR A 1 184 ? 3.802 3.166 13.970 1.00 88.56 184 THR A C 1
ATOM 1401 O O . THR A 1 184 ? 3.076 4.157 14.005 1.00 88.56 184 THR A O 1
ATOM 1404 N N . GLY A 1 185 ? 3.886 2.324 14.996 1.00 90.88 185 GLY A N 1
ATOM 1405 C CA . GLY A 1 185 ? 3.119 2.504 16.223 1.00 90.88 185 GLY A CA 1
ATOM 1406 C C . GLY A 1 185 ? 1.624 2.225 16.057 1.00 90.88 185 GLY A C 1
ATOM 1407 O O . GLY A 1 185 ? 1.223 1.305 15.337 1.00 90.88 185 GLY A O 1
ATOM 1408 N N . ILE A 1 186 ? 0.827 2.986 16.807 1.00 92.88 186 ILE A N 1
ATOM 1409 C CA . ILE A 1 186 ? -0.621 2.827 16.948 1.00 92.88 186 ILE A CA 1
ATOM 1410 C C . ILE A 1 186 ? -1.261 4.176 16.649 1.00 92.88 186 ILE A C 1
ATOM 1412 O O . ILE A 1 186 ? -0.967 5.166 17.318 1.00 92.88 186 ILE A O 1
ATOM 1416 N N . VAL A 1 187 ? -2.152 4.203 15.665 1.00 93.19 187 VAL A N 1
ATOM 1417 C CA . VAL A 1 187 ? -2.947 5.378 15.317 1.00 93.19 187 VAL A CA 1
ATOM 1418 C C . VAL A 1 187 ? -4.373 5.137 15.788 1.00 93.19 187 VAL A C 1
ATOM 1420 O O . VAL A 1 187 ? -4.998 4.145 15.418 1.00 93.19 187 VAL A O 1
ATOM 1423 N N . ARG A 1 188 ? -4.890 6.046 16.615 1.00 93.62 188 ARG A N 1
ATOM 1424 C CA . ARG A 1 188 ? -6.267 6.022 17.114 1.00 93.62 188 ARG A CA 1
ATOM 1425 C C . ARG A 1 188 ? -7.103 7.052 16.363 1.00 93.62 188 ARG A C 1
ATOM 1427 O O . ARG A 1 188 ? -6.655 8.177 16.165 1.00 93.62 188 ARG A O 1
ATOM 1434 N N . SER A 1 189 ? -8.325 6.688 15.993 1.00 92.19 189 SER A N 1
ATOM 1435 C CA 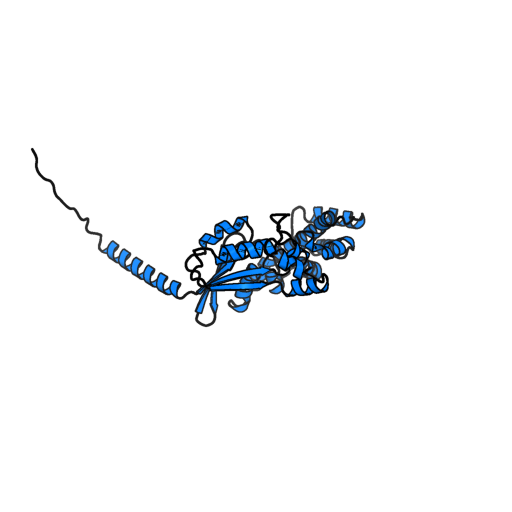. SER A 1 189 ? -9.329 7.642 15.522 1.00 92.19 189 SER A CA 1
ATOM 1436 C C . SER A 1 189 ? -10.673 7.353 16.168 1.00 92.19 1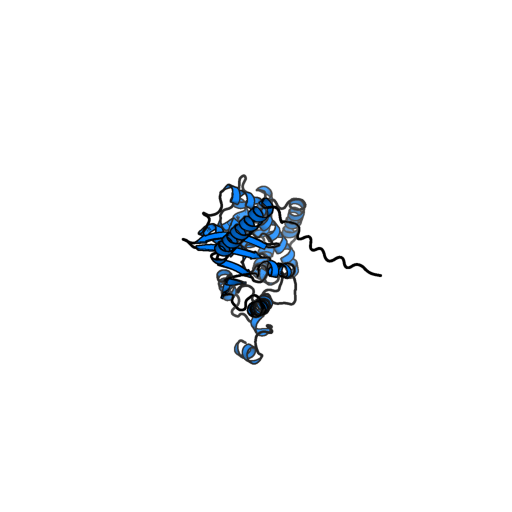89 SER A C 1
ATOM 1438 O O . SER A 1 189 ? -11.124 6.206 16.196 1.00 92.19 189 SER A O 1
ATOM 1440 N N . ASP A 1 190 ? -11.303 8.410 16.666 1.00 93.12 190 ASP A N 1
ATOM 1441 C CA . ASP A 1 190 ? -12.632 8.361 17.251 1.00 93.12 190 ASP A CA 1
ATOM 1442 C C . ASP A 1 190 ? -13.629 8.949 16.249 1.00 93.12 190 ASP A C 1
ATOM 1444 O O . ASP A 1 190 ? -13.406 10.016 15.676 1.00 93.12 190 ASP A O 1
ATOM 1448 N N . PHE A 1 191 ? -14.731 8.246 16.007 1.00 92.38 191 PHE A N 1
ATOM 1449 C CA . PHE A 1 191 ? -15.794 8.706 15.118 1.00 92.38 191 PHE A CA 1
ATOM 1450 C C . PHE A 1 191 ? -17.155 8.222 15.588 1.00 92.38 191 PHE A C 1
ATOM 1452 O O . PHE A 1 191 ? -17.284 7.335 16.430 1.00 92.38 191 PHE A O 1
ATOM 1459 N N . LYS A 1 192 ? -18.204 8.815 15.024 1.00 90.88 192 LYS A N 1
ATOM 1460 C CA . LYS A 1 192 ? -19.579 8.498 15.384 1.00 90.88 192 LYS A CA 1
ATOM 1461 C C . LYS A 1 192 ? -20.333 8.003 14.164 1.00 90.88 192 LYS A C 1
ATOM 1463 O O . LYS A 1 192 ? -20.481 8.731 13.189 1.00 90.88 192 LYS A O 1
ATOM 1468 N N . ILE A 1 193 ? -20.860 6.784 14.242 1.00 89.56 193 ILE A N 1
ATOM 1469 C CA . ILE A 1 193 ? -21.782 6.264 13.230 1.00 89.56 193 ILE A CA 1
ATOM 1470 C C . ILE A 1 193 ? -23.190 6.373 13.802 1.00 89.56 193 ILE A C 1
ATOM 1472 O O . ILE A 1 193 ? -23.554 5.691 14.765 1.00 89.56 193 ILE A O 1
ATOM 1476 N N . LYS A 1 194 ? -24.003 7.255 13.209 1.00 87.25 194 LYS A N 1
ATOM 1477 C CA . LYS A 1 194 ? -25.342 7.613 13.703 1.00 87.25 194 LYS A CA 1
ATOM 1478 C C . LYS A 1 194 ? -25.285 8.135 15.149 1.00 87.25 194 LYS A C 1
ATOM 1480 O O . LYS A 1 194 ? -24.968 9.297 15.384 1.00 87.25 194 LYS A O 1
ATOM 1485 N N . ARG A 1 195 ? -25.611 7.291 16.132 1.00 88.31 195 ARG A N 1
ATOM 1486 C CA . ARG A 1 195 ? -25.636 7.634 17.566 1.00 88.31 195 ARG A CA 1
ATOM 1487 C C . ARG A 1 195 ? -24.610 6.863 18.395 1.00 88.31 195 ARG A C 1
ATOM 1489 O O . ARG A 1 195 ? -24.530 7.108 19.592 1.00 88.31 195 ARG A O 1
ATOM 1496 N N . VAL A 1 196 ? -23.843 5.971 17.774 1.00 91.56 196 VAL A N 1
ATOM 1497 C CA . VAL A 1 196 ? -22.887 5.098 18.458 1.00 91.56 196 VAL A CA 1
ATOM 1498 C C . VAL A 1 196 ? -21.477 5.634 18.245 1.00 91.56 196 VAL A C 1
ATOM 1500 O O . VAL A 1 196 ? -21.105 5.968 17.117 1.00 91.56 196 VAL A O 1
ATOM 1503 N N . ASN A 1 197 ? -20.720 5.734 19.334 1.00 92.81 197 ASN A N 1
ATOM 1504 C CA . ASN A 1 197 ? -19.329 6.164 19.310 1.00 92.81 197 ASN A CA 1
ATOM 1505 C C . ASN A 1 197 ? -18.435 4.956 19.043 1.00 92.81 197 ASN A C 1
ATOM 1507 O O . ASN A 1 197 ? -18.605 3.901 19.656 1.00 92.81 197 ASN A O 1
ATOM 1511 N N . PHE A 1 198 ? -17.483 5.132 18.140 1.00 94.81 198 PHE A N 1
ATOM 1512 C CA . PHE A 1 198 ? -16.493 4.139 17.777 1.00 94.81 198 PHE A CA 1
ATOM 1513 C C . PHE A 1 198 ? -15.101 4.704 18.013 1.00 94.81 198 PHE A C 1
ATOM 1515 O O . PHE A 1 198 ? -14.834 5.864 17.702 1.00 94.81 198 PHE A O 1
ATOM 1522 N N . THR A 1 199 ? -14.212 3.844 18.485 1.00 95.12 199 THR A N 1
ATOM 1523 C CA . THR A 1 199 ? -12.773 4.086 18.496 1.00 95.12 199 THR A CA 1
ATOM 1524 C C . THR A 1 199 ? -12.125 3.006 17.655 1.00 95.12 199 THR A C 1
ATOM 1526 O O . THR A 1 199 ? -12.288 1.822 17.941 1.00 95.12 199 THR A O 1
ATOM 1529 N N . MET A 1 200 ? -11.391 3.398 16.619 1.00 95.38 200 MET A N 1
ATOM 1530 C CA . MET A 1 200 ? -10.646 2.476 15.771 1.00 95.38 200 MET A CA 1
ATOM 1531 C C . MET A 1 200 ? -9.147 2.663 15.960 1.00 95.38 200 MET A C 1
ATOM 1533 O O . MET A 1 200 ? -8.658 3.791 16.032 1.00 95.38 200 MET A O 1
ATOM 1537 N N . PHE A 1 201 ? -8.426 1.547 15.992 1.00 95.56 201 PHE A N 1
ATOM 1538 C CA . PHE A 1 201 ? -6.971 1.510 16.073 1.00 95.56 201 PHE A CA 1
ATOM 1539 C C . PHE A 1 201 ? -6.387 0.908 14.788 1.00 95.56 201 PHE A C 1
ATOM 1541 O O . PHE A 1 201 ? -6.699 -0.237 14.450 1.00 95.56 201 PHE A O 1
ATOM 1548 N N . ASP A 1 202 ? -5.538 1.663 14.087 1.00 95.12 202 ASP A N 1
ATOM 1549 C CA . ASP A 1 202 ? -4.655 1.152 13.030 1.00 95.12 202 ASP A CA 1
ATOM 1550 C C . ASP A 1 202 ? -3.260 0.919 13.609 1.00 95.12 202 ASP A C 1
ATOM 1552 O O . ASP A 1 202 ? -2.686 1.795 14.260 1.00 95.12 202 ASP A O 1
ATOM 1556 N N . VAL A 1 203 ? -2.711 -0.271 13.381 1.00 95.19 203 VAL A N 1
ATOM 1557 C CA . VAL A 1 203 ? -1.396 -0.668 13.894 1.00 95.19 203 VAL A CA 1
ATOM 1558 C C . VAL A 1 203 ? -0.491 -1.152 12.773 1.00 95.19 203 VAL A C 1
ATOM 1560 O O . VAL A 1 203 ? -0.932 -1.740 11.779 1.00 95.19 203 VAL A O 1
ATOM 1563 N N . GLY A 1 204 ? 0.815 -0.948 12.946 1.00 94.19 204 GLY A N 1
ATOM 1564 C CA . GLY A 1 204 ? 1.817 -1.455 12.013 1.00 94.19 204 GLY A CA 1
ATOM 1565 C C . GLY A 1 204 ? 1.720 -2.978 11.835 1.00 94.19 204 GLY A C 1
ATOM 1566 O O . GLY A 1 204 ? 1.752 -3.733 12.802 1.00 94.19 204 GLY A O 1
ATOM 1567 N N . GLY A 1 205 ? 1.599 -3.441 10.585 1.00 92.31 205 GLY A N 1
ATOM 1568 C CA . GLY A 1 205 ? 1.418 -4.866 10.249 1.00 92.31 205 GLY A CA 1
ATOM 1569 C C . GLY A 1 205 ? 2.703 -5.706 10.187 1.00 92.31 205 GLY A C 1
ATOM 1570 O O . GLY A 1 205 ? 2.656 -6.941 10.175 1.00 92.31 205 GLY A O 1
ATOM 1571 N N . GLN A 1 206 ? 3.847 -5.030 10.086 1.00 91.31 206 GLN A N 1
ATOM 1572 C CA . GLN A 1 206 ? 5.162 -5.651 9.915 1.00 91.31 206 GLN A CA 1
ATOM 1573 C C . GLN A 1 206 ? 5.611 -6.345 11.198 1.00 91.31 206 GLN A C 1
ATOM 1575 O O . GLN A 1 206 ? 5.230 -5.923 12.290 1.00 91.31 206 GLN A O 1
ATOM 1580 N N . ARG A 1 207 ? 6.449 -7.383 11.082 1.00 92.69 207 ARG A N 1
ATOM 1581 C CA . ARG A 1 207 ? 6.864 -8.211 12.236 1.00 92.69 207 ARG A CA 1
ATOM 1582 C C . ARG A 1 207 ? 7.426 -7.383 13.403 1.00 92.69 207 ARG A C 1
ATOM 1584 O O . ARG A 1 207 ? 7.066 -7.633 14.552 1.00 92.69 207 ARG A O 1
ATOM 1591 N N . ASN A 1 208 ? 8.214 -6.349 13.107 1.00 91.56 208 ASN A N 1
ATOM 1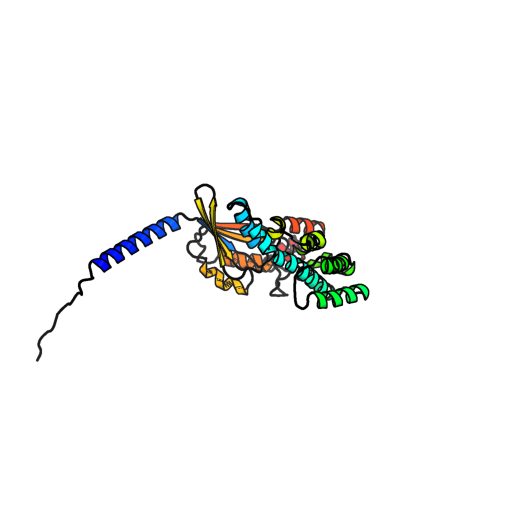592 C CA . ASN A 1 208 ? 8.832 -5.476 14.116 1.00 91.56 208 ASN A CA 1
ATOM 1593 C C . ASN A 1 208 ? 7.836 -4.552 14.841 1.00 91.56 208 ASN A C 1
ATOM 1595 O O . ASN A 1 208 ? 8.129 -4.071 15.932 1.00 91.56 208 ASN A O 1
ATOM 1599 N N . GLU A 1 209 ? 6.643 -4.344 14.282 1.00 94.12 209 GLU A N 1
ATOM 1600 C CA . GLU A 1 209 ? 5.601 -3.506 14.882 1.00 94.12 209 GLU A CA 1
ATOM 1601 C C . GLU A 1 209 ? 4.636 -4.309 15.767 1.00 94.12 209 GLU A C 1
ATOM 1603 O O . GLU A 1 209 ? 3.990 -3.742 16.648 1.00 94.12 209 GLU A O 1
ATOM 1608 N N . ARG A 1 210 ? 4.574 -5.640 15.608 1.00 94.12 210 ARG A N 1
ATOM 1609 C CA . ARG A 1 210 ? 3.566 -6.487 16.275 1.00 94.12 210 ARG A CA 1
ATOM 1610 C C . ARG A 1 210 ? 3.681 -6.527 17.791 1.00 94.12 210 ARG A C 1
ATOM 1612 O O . ARG A 1 210 ? 2.676 -6.689 18.473 1.00 94.12 210 ARG A O 1
ATOM 1619 N N . ARG A 1 211 ? 4.882 -6.317 18.338 1.00 91.81 211 ARG A N 1
ATOM 1620 C CA . ARG A 1 211 ? 5.084 -6.229 19.797 1.00 91.81 211 ARG A CA 1
ATOM 1621 C C . ARG A 1 211 ? 4.268 -5.099 20.427 1.00 91.81 211 ARG A C 1
ATOM 1623 O O . ARG A 1 211 ? 3.908 -5.198 21.591 1.00 91.81 211 ARG A O 1
ATOM 1630 N N . LYS A 1 212 ? 3.946 -4.054 19.657 1.00 93.88 212 LYS A N 1
ATOM 1631 C CA . LYS A 1 212 ? 3.174 -2.899 20.126 1.00 93.88 212 LYS A CA 1
ATOM 1632 C C . LYS A 1 212 ? 1.669 -3.188 20.185 1.00 93.88 212 LYS A C 1
ATOM 1634 O O . LYS A 1 212 ? 0.945 -2.464 20.853 1.00 93.88 212 LYS A O 1
ATOM 1639 N N . TRP A 1 213 ? 1.183 -4.243 19.526 1.00 94.25 213 TRP A N 1
ATOM 1640 C CA . TRP A 1 213 ? -0.252 -4.533 19.428 1.00 94.25 213 TRP A CA 1
ATOM 1641 C C . TRP A 1 213 ? -0.904 -4.779 20.788 1.00 94.25 213 TRP A C 1
ATOM 1643 O O . TRP A 1 213 ? -2.034 -4.358 21.007 1.00 94.25 213 TRP A O 1
ATOM 1653 N N . ILE A 1 214 ? -0.177 -5.372 21.737 1.00 90.81 214 ILE A N 1
ATOM 1654 C CA . ILE A 1 214 ? -0.701 -5.649 23.079 1.00 90.81 214 ILE A CA 1
ATOM 1655 C C . ILE A 1 214 ? -1.199 -4.384 23.801 1.00 90.81 214 ILE A C 1
ATOM 1657 O O . ILE A 1 214 ? -2.119 -4.462 24.608 1.00 90.81 214 ILE A O 1
ATOM 1661 N N . HIS A 1 215 ? -0.669 -3.202 23.459 1.00 89.94 215 HIS A N 1
ATOM 1662 C CA . HIS A 1 215 ? -1.086 -1.920 24.041 1.00 89.94 215 HIS A CA 1
ATOM 1663 C C . HIS A 1 215 ? -2.486 -1.459 23.607 1.00 89.94 215 HIS A C 1
ATOM 1665 O O . HIS A 1 215 ? -2.991 -0.477 24.141 1.00 89.94 215 HIS A O 1
ATOM 1671 N N . CYS A 1 216 ? -3.114 -2.140 22.648 1.00 92.62 216 CYS A N 1
ATOM 1672 C CA . CYS A 1 216 ? -4.466 -1.833 22.175 1.00 92.62 216 CYS A CA 1
ATOM 1673 C C . CYS A 1 216 ? -5.422 -3.031 22.265 1.00 92.62 216 CYS A C 1
ATOM 1675 O O . CYS A 1 216 ? -6.485 -2.999 21.657 1.00 92.62 216 CYS A O 1
ATOM 1677 N N . PHE A 1 217 ? -5.065 -4.080 23.017 1.00 92.00 217 PHE A N 1
ATOM 1678 C CA . PHE A 1 217 ? -5.915 -5.267 23.204 1.00 92.00 217 PHE A CA 1
ATOM 1679 C C . PHE A 1 217 ? -6.942 -5.111 24.330 1.00 92.00 217 PHE A C 1
ATOM 1681 O O . PHE A 1 217 ? -7.856 -5.926 24.437 1.00 92.00 217 PHE A O 1
ATOM 1688 N N . ASP A 1 218 ? -6.806 -4.084 25.169 1.00 87.12 218 ASP A N 1
ATOM 1689 C CA . ASP A 1 218 ? -7.704 -3.893 26.300 1.00 87.12 218 ASP A CA 1
ATOM 1690 C C . ASP A 1 218 ? -9.109 -3.461 25.851 1.00 87.12 218 ASP A C 1
ATOM 1692 O O . ASP A 1 218 ? -9.276 -2.505 25.090 1.00 87.12 218 ASP A O 1
ATOM 1696 N N . ASN A 1 219 ? -10.121 -4.180 26.342 1.00 85.50 219 ASN A N 1
ATOM 1697 C CA . ASN A 1 219 ? -11.546 -3.931 26.101 1.00 85.50 219 ASN A CA 1
ATOM 1698 C C . ASN A 1 219 ? -11.937 -3.749 24.619 1.00 85.50 219 ASN A C 1
ATOM 1700 O O . ASN A 1 219 ? -12.834 -2.972 24.288 1.00 85.50 219 ASN A O 1
ATOM 1704 N N . VAL A 1 220 ? -11.289 -4.482 23.706 1.00 93.12 220 VAL A N 1
ATOM 1705 C CA . VAL A 1 220 ? -11.641 -4.466 22.278 1.00 93.12 220 VAL A CA 1
ATOM 1706 C C . VAL A 1 220 ? -12.955 -5.211 22.042 1.00 93.12 220 VAL A C 1
ATOM 1708 O O . VAL A 1 220 ? -13.062 -6.415 22.284 1.00 93.12 220 VAL A O 1
ATOM 1711 N N . THR A 1 221 ? -13.949 -4.506 21.499 1.00 95.19 221 THR A N 1
ATOM 1712 C CA . THR A 1 221 ? -15.259 -5.073 21.147 1.00 95.19 221 THR A CA 1
ATOM 1713 C C . THR A 1 221 ? -15.161 -5.995 19.931 1.00 95.19 221 THR A C 1
ATOM 1715 O O . THR A 1 221 ? -15.728 -7.090 19.923 1.00 95.19 221 THR A O 1
ATOM 1718 N N . ALA A 1 222 ? -14.429 -5.564 18.900 1.00 96.12 222 ALA A N 1
ATOM 1719 C CA . ALA A 1 222 ? -14.240 -6.330 17.673 1.00 96.12 222 ALA A CA 1
ATOM 1720 C C . ALA A 1 222 ? -12.823 -6.181 17.104 1.00 96.12 222 ALA A C 1
ATOM 1722 O O . ALA A 1 222 ? -12.267 -5.084 17.048 1.00 96.12 222 ALA A O 1
ATOM 1723 N N . CYS A 1 223 ? -12.266 -7.283 16.613 1.00 97.00 223 CYS A N 1
ATOM 1724 C CA . CYS A 1 223 ? -11.037 -7.302 15.835 1.00 97.00 223 CYS A CA 1
ATOM 1725 C C . CYS A 1 223 ? -11.387 -7.535 14.363 1.00 97.00 223 CYS A C 1
ATOM 1727 O O . CYS A 1 223 ? -11.931 -8.580 13.999 1.00 97.00 223 CYS A O 1
ATOM 1729 N N . ILE A 1 224 ? -11.043 -6.572 13.509 1.00 97.81 224 ILE A N 1
ATOM 1730 C CA . ILE A 1 224 ? -11.068 -6.746 12.058 1.00 97.81 224 ILE A CA 1
ATOM 1731 C C . ILE A 1 224 ? -9.681 -7.213 11.630 1.00 97.81 224 ILE A C 1
ATOM 1733 O O . ILE A 1 224 ? -8.723 -6.439 11.606 1.00 97.81 224 ILE A O 1
ATOM 1737 N N . PHE A 1 225 ? -9.578 -8.481 11.255 1.00 98.12 225 PHE A N 1
ATOM 1738 C CA . PHE A 1 225 ? -8.378 -9.016 10.640 1.00 98.12 225 PHE A CA 1
ATOM 1739 C C . PHE A 1 225 ? -8.420 -8.800 9.127 1.00 98.12 225 PHE A C 1
ATOM 1741 O O . PHE A 1 225 ? -9.308 -9.300 8.440 1.00 98.12 225 PHE A O 1
ATOM 1748 N N . VAL A 1 226 ? -7.448 -8.069 8.593 1.00 98.12 226 VAL A N 1
ATOM 1749 C CA . VAL A 1 226 ? -7.354 -7.719 7.175 1.00 98.12 226 VAL A CA 1
ATOM 1750 C C . VAL A 1 226 ? -6.232 -8.522 6.532 1.00 98.12 226 VAL A C 1
ATOM 1752 O O . VAL A 1 226 ? -5.065 -8.379 6.912 1.00 98.12 226 VAL A O 1
ATOM 1755 N N . THR A 1 227 ? -6.568 -9.312 5.514 1.00 97.50 227 THR A N 1
ATOM 1756 C CA . THR A 1 227 ? -5.605 -10.064 4.701 1.00 97.50 227 THR A CA 1
ATOM 1757 C C . THR A 1 227 ? -5.733 -9.698 3.228 1.00 97.50 227 THR A C 1
ATOM 1759 O O . THR A 1 227 ? -6.835 -9.473 2.734 1.00 97.50 227 THR A O 1
ATOM 1762 N N . ALA A 1 228 ? -4.611 -9.619 2.519 1.00 96.44 228 ALA A N 1
ATOM 1763 C CA . ALA A 1 228 ? -4.583 -9.335 1.093 1.00 96.44 228 ALA A CA 1
ATOM 1764 C C . ALA A 1 228 ? -4.535 -10.644 0.302 1.00 96.44 228 ALA A C 1
ATOM 1766 O O . ALA A 1 228 ? -3.479 -11.252 0.144 1.00 96.44 228 ALA A O 1
ATOM 1767 N N . ILE A 1 229 ? -5.677 -11.067 -0.242 1.00 95.56 229 ILE A N 1
ATOM 1768 C CA . ILE A 1 229 ? -5.771 -12.358 -0.941 1.00 95.56 229 ILE A CA 1
ATOM 1769 C C . ILE A 1 229 ? -5.001 -12.383 -2.266 1.00 95.56 229 ILE A C 1
ATOM 1771 O O . ILE A 1 229 ? -4.690 -13.450 -2.784 1.00 95.56 229 ILE A O 1
ATOM 1775 N N . SER A 1 230 ? -4.635 -11.217 -2.801 1.00 95.00 230 SER A N 1
ATOM 1776 C CA . SER A 1 230 ? -3.792 -11.091 -3.991 1.00 95.00 230 SER A CA 1
ATOM 1777 C C . SER A 1 230 ? -2.335 -11.504 -3.767 1.00 95.00 230 SER A C 1
ATOM 1779 O O . SER A 1 230 ? -1.588 -11.571 -4.738 1.00 95.00 230 SER A O 1
ATOM 1781 N N . GLU A 1 231 ? -1.902 -11.751 -2.530 1.00 94.50 231 GLU A N 1
ATOM 1782 C CA . GLU A 1 231 ? -0.494 -11.985 -2.176 1.00 94.50 231 GLU A CA 1
ATOM 1783 C C . GLU A 1 231 ? -0.083 -13.468 -2.201 1.00 94.50 231 GLU A C 1
ATOM 1785 O O . GLU A 1 231 ? 1.014 -13.818 -1.770 1.00 94.50 231 GLU A O 1
ATOM 1790 N N . PHE A 1 232 ? -0.936 -14.349 -2.736 1.00 93.75 232 PHE A N 1
ATOM 1791 C CA . PHE A 1 232 ? -0.694 -15.797 -2.788 1.00 93.75 232 PHE A CA 1
ATOM 1792 C C . PHE A 1 232 ? 0.603 -16.194 -3.511 1.00 93.75 232 PHE A C 1
ATOM 1794 O O . PHE A 1 232 ? 1.185 -17.227 -3.207 1.00 93.75 232 PHE A O 1
ATOM 1801 N N . ASP A 1 233 ? 1.104 -15.394 -4.445 1.00 92.69 233 ASP A N 1
ATOM 1802 C CA . ASP A 1 233 ? 2.349 -15.668 -5.167 1.00 92.69 233 ASP A CA 1
ATOM 1803 C C . ASP A 1 233 ? 3.515 -14.762 -4.753 1.00 92.69 233 ASP A C 1
ATOM 1805 O O . ASP A 1 233 ? 4.484 -14.635 -5.501 1.00 92.69 233 ASP A O 1
ATOM 1809 N N . GLN A 1 234 ? 3.430 -14.142 -3.574 1.00 93.12 234 GLN A N 1
ATOM 1810 C CA . GLN A 1 234 ? 4.438 -13.219 -3.062 1.00 93.12 234 GLN A CA 1
ATOM 1811 C C . GLN A 1 234 ? 5.060 -13.714 -1.758 1.00 93.12 234 GLN A C 1
ATOM 1813 O O . GLN A 1 234 ? 4.450 -14.434 -0.963 1.00 93.12 234 GLN A O 1
ATOM 1818 N N . LYS A 1 235 ? 6.295 -13.271 -1.520 1.00 92.88 235 LYS A N 1
ATOM 1819 C CA . LYS A 1 235 ? 7.025 -13.504 -0.272 1.00 92.88 235 LYS A CA 1
ATOM 1820 C C . LYS A 1 235 ? 7.048 -12.252 0.597 1.00 92.88 235 LYS A C 1
ATOM 1822 O O . LYS A 1 235 ? 6.842 -11.136 0.100 1.00 92.88 235 LYS A O 1
ATOM 1827 N N . LEU A 1 236 ? 7.262 -12.435 1.897 1.00 91.19 236 LEU A N 1
ATOM 1828 C CA . LEU A 1 236 ? 7.363 -11.318 2.833 1.00 91.19 236 LEU A CA 1
ATOM 1829 C C . LEU A 1 236 ? 8.509 -10.379 2.454 1.00 91.19 236 LEU A C 1
ATOM 1831 O O . LEU A 1 236 ? 9.529 -10.794 1.908 1.00 91.19 236 LEU A O 1
ATOM 1835 N N . TYR A 1 237 ? 8.333 -9.103 2.786 1.00 87.38 237 TYR A N 1
ATOM 1836 C CA . TYR A 1 237 ? 9.406 -8.121 2.672 1.00 87.38 237 TYR A CA 1
ATOM 1837 C C . TYR A 1 237 ? 10.533 -8.441 3.666 1.00 87.38 237 TYR A C 1
ATOM 1839 O O . TYR A 1 237 ? 11.709 -8.327 3.342 1.00 87.38 237 TYR A O 1
ATOM 1847 N N . GLU A 1 238 ? 10.166 -8.873 4.874 1.00 87.69 238 GLU A N 1
ATOM 1848 C CA . GLU A 1 238 ? 11.094 -9.175 5.967 1.00 87.69 238 GLU A CA 1
ATOM 1849 C C . GLU A 1 238 ? 11.788 -10.543 5.840 1.00 87.69 238 GLU A C 1
ATOM 1851 O O . GLU A 1 238 ? 12.735 -10.811 6.575 1.00 87.69 238 GLU A O 1
ATOM 1856 N N . ASP A 1 239 ? 11.298 -11.428 4.963 1.00 89.19 239 ASP A N 1
ATOM 1857 C CA . ASP A 1 239 ? 11.762 -12.813 4.848 1.00 89.19 239 ASP A CA 1
ATOM 1858 C C . ASP A 1 239 ? 11.501 -13.387 3.444 1.00 89.19 239 ASP A C 1
ATOM 1860 O O . ASP A 1 239 ? 10.363 -13.651 3.051 1.00 89.19 239 ASP A O 1
ATOM 1864 N N . ALA A 1 240 ? 12.584 -13.648 2.707 1.00 86.81 240 ALA A N 1
ATOM 1865 C CA . ALA A 1 240 ? 12.555 -14.166 1.340 1.00 86.81 240 ALA A CA 1
ATOM 1866 C C . ALA A 1 240 ? 12.229 -15.672 1.230 1.00 86.81 240 ALA A C 1
ATOM 1868 O O . ALA A 1 240 ? 12.279 -16.232 0.127 1.00 86.81 240 ALA A O 1
ATOM 1869 N N . SER A 1 241 ? 11.909 -16.345 2.338 1.00 88.69 241 SER A N 1
ATOM 1870 C CA . SER A 1 241 ? 11.489 -17.752 2.364 1.00 88.69 241 SER A CA 1
ATOM 1871 C C . SER A 1 241 ? 9.985 -17.928 2.600 1.00 88.69 241 SER A C 1
ATOM 1873 O O . SER A 1 241 ? 9.381 -18.829 2.020 1.00 88.69 241 SER A O 1
ATOM 1875 N N . THR A 1 242 ? 9.360 -17.037 3.373 1.00 91.94 242 THR A N 1
ATOM 1876 C CA . THR A 1 242 ? 7.958 -17.173 3.789 1.00 91.94 242 THR A CA 1
ATOM 1877 C C . THR A 1 242 ? 6.991 -16.551 2.779 1.00 91.94 242 THR A C 1
ATOM 1879 O O . THR A 1 242 ? 7.108 -15.375 2.423 1.00 91.94 242 THR A O 1
ATOM 1882 N N . ASN A 1 243 ? 5.987 -17.324 2.352 1.00 93.94 243 ASN A N 1
ATOM 1883 C CA . ASN A 1 243 ? 4.868 -16.837 1.543 1.00 93.94 243 ASN A CA 1
ATOM 1884 C C . ASN A 1 243 ? 3.955 -15.904 2.366 1.00 93.94 243 ASN A C 1
ATOM 1886 O O . ASN A 1 243 ? 3.655 -16.180 3.530 1.00 93.94 243 ASN A O 1
ATOM 1890 N N . ARG A 1 244 ? 3.482 -14.807 1.764 1.00 94.62 244 ARG A N 1
ATOM 1891 C CA . ARG A 1 244 ? 2.657 -13.804 2.460 1.00 94.62 244 ARG A CA 1
ATOM 1892 C C . ARG A 1 244 ? 1.312 -14.354 2.952 1.00 94.62 244 ARG A C 1
ATOM 1894 O O . ARG A 1 244 ? 0.883 -13.997 4.048 1.00 94.62 244 ARG A O 1
ATOM 1901 N N . MET A 1 245 ? 0.670 -15.252 2.203 1.00 94.81 245 MET A N 1
ATOM 1902 C CA . MET A 1 245 ? -0.583 -15.885 2.633 1.00 94.81 245 MET A CA 1
ATOM 1903 C C . MET A 1 245 ? -0.362 -16.887 3.772 1.00 94.81 245 MET A C 1
ATOM 1905 O O . MET A 1 245 ? -1.183 -16.953 4.685 1.00 94.81 245 MET A O 1
ATOM 1909 N N . ASP A 1 246 ? 0.763 -17.608 3.792 1.00 94.31 246 ASP A N 1
ATOM 1910 C CA . ASP A 1 246 ? 1.108 -18.483 4.924 1.00 94.31 246 ASP A CA 1
ATOM 1911 C C . ASP A 1 246 ? 1.343 -17.703 6.214 1.00 94.31 246 ASP A C 1
ATOM 1913 O O . ASP A 1 246 ? 0.910 -18.138 7.288 1.00 94.31 246 ASP A O 1
ATOM 1917 N N . GLU A 1 247 ? 2.013 -16.554 6.110 1.00 94.88 247 GLU A N 1
ATOM 1918 C CA . GLU A 1 247 ? 2.158 -15.617 7.221 1.00 94.88 247 GLU A CA 1
ATOM 1919 C C . GLU A 1 247 ? 0.788 -15.118 7.680 1.00 94.88 247 GLU A C 1
ATOM 1921 O O . GLU A 1 247 ? 0.517 -15.129 8.877 1.00 94.88 247 GLU A O 1
ATOM 1926 N N . ALA A 1 248 ? -0.090 -14.718 6.754 1.00 96.31 248 ALA A N 1
ATOM 1927 C CA . ALA A 1 248 ? -1.419 -14.2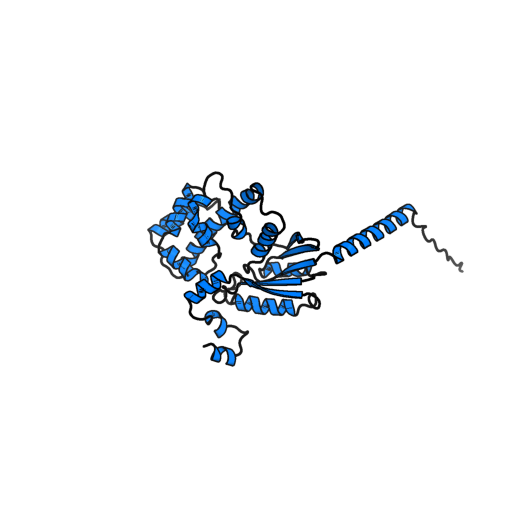18 7.089 1.00 96.31 248 ALA A CA 1
ATOM 1928 C C . ALA A 1 248 ? -2.275 -15.270 7.810 1.00 96.31 248 ALA A C 1
ATOM 1930 O O . ALA A 1 248 ? -2.901 -14.938 8.813 1.00 96.31 248 ALA A O 1
ATOM 1931 N N . VAL A 1 249 ? -2.266 -16.529 7.354 1.00 95.94 249 VAL A N 1
ATOM 1932 C CA . VAL A 1 249 ? -2.986 -17.633 8.015 1.00 95.94 249 VAL A CA 1
ATOM 1933 C C . VAL A 1 249 ? -2.385 -17.940 9.386 1.00 95.94 249 VAL A C 1
ATOM 1935 O O . VAL A 1 249 ? -3.124 -18.032 10.361 1.00 95.94 249 VAL A O 1
ATOM 1938 N N . THR A 1 250 ? -1.052 -18.029 9.490 1.00 95.50 250 THR A N 1
ATOM 1939 C CA . THR A 1 250 ? -0.368 -18.265 10.780 1.00 95.50 250 THR A CA 1
ATOM 1940 C C . THR A 1 250 ? -0.696 -17.156 11.780 1.00 95.50 250 THR A C 1
ATOM 1942 O O . THR A 1 250 ? -0.981 -17.414 12.944 1.00 95.50 250 THR A O 1
ATOM 1945 N N . LEU A 1 251 ? -0.663 -15.906 11.323 1.00 96.19 251 LEU A N 1
ATOM 1946 C CA . LEU A 1 251 ? -0.959 -14.743 12.142 1.00 96.19 251 LEU A CA 1
ATOM 1947 C C . LEU A 1 251 ? -2.435 -14.699 12.552 1.00 96.19 251 LEU A C 1
ATOM 1949 O O . LEU A 1 251 ? -2.730 -14.364 13.693 1.00 96.19 251 LEU A O 1
ATOM 1953 N N . TYR A 1 252 ? -3.359 -15.029 11.648 1.00 97.06 252 TYR A N 1
ATOM 1954 C CA . TYR A 1 252 ? -4.785 -15.085 11.967 1.00 97.06 252 TYR A CA 1
ATOM 1955 C C . TYR A 1 252 ? -5.069 -16.112 13.064 1.00 97.06 252 TYR A C 1
ATOM 1957 O O . TYR A 1 252 ? -5.734 -15.782 14.040 1.00 97.06 252 TYR A O 1
ATOM 1965 N N . ASP A 1 253 ? -4.486 -17.308 12.949 1.00 96.12 253 ASP A N 1
ATOM 1966 C CA . ASP A 1 253 ? -4.589 -18.357 13.965 1.00 96.12 253 ASP A CA 1
ATOM 1967 C C . ASP A 1 253 ? -4.053 -17.889 15.331 1.00 96.12 253 ASP A C 1
ATOM 1969 O O . ASP A 1 253 ? -4.728 -18.028 16.350 1.00 96.12 253 ASP A O 1
ATOM 1973 N N . GLN A 1 254 ? -2.894 -17.222 15.358 1.00 95.31 254 GLN A N 1
ATOM 1974 C CA . GLN A 1 254 ? -2.341 -16.643 16.590 1.00 95.31 254 GLN A CA 1
ATOM 1975 C C . GLN A 1 254 ? -3.273 -15.611 17.235 1.00 95.31 254 GLN A C 1
ATOM 1977 O O . GLN A 1 254 ? -3.398 -15.583 18.457 1.00 95.31 254 GLN A O 1
ATOM 1982 N N . ILE A 1 255 ? -3.918 -14.759 16.433 1.00 95.31 255 ILE A N 1
ATOM 1983 C CA . ILE A 1 255 ? -4.851 -13.748 16.937 1.00 95.31 255 ILE A CA 1
ATOM 1984 C C . ILE A 1 255 ? -6.138 -14.400 17.444 1.00 95.31 255 ILE A C 1
ATOM 1986 O O . ILE A 1 255 ? -6.562 -14.095 18.554 1.00 95.31 255 ILE A O 1
ATOM 1990 N N . CYS A 1 256 ? -6.737 -15.323 16.692 1.00 95.12 256 CYS A N 1
ATOM 1991 C CA . CYS A 1 256 ? -7.948 -16.025 17.120 1.00 95.12 256 CYS A CA 1
ATOM 1992 C C . CYS A 1 256 ? -7.760 -16.785 18.440 1.00 95.12 256 CYS A C 1
ATOM 1994 O O . CYS A 1 256 ? -8.694 -16.859 19.234 1.00 95.12 256 CYS A O 1
ATOM 1996 N N . ASN A 1 257 ? -6.557 -17.309 18.688 1.00 95.00 257 ASN A N 1
ATOM 1997 C CA . ASN A 1 257 ? -6.231 -18.057 19.901 1.00 95.00 257 ASN A CA 1
ATOM 1998 C C . ASN A 1 257 ? -5.602 -17.197 21.016 1.00 95.00 257 ASN A C 1
ATOM 2000 O O . ASN A 1 257 ? -5.229 -17.728 22.064 1.00 95.00 257 ASN A O 1
ATOM 2004 N N . HIS A 1 258 ? -5.460 -15.879 20.831 1.00 94.81 258 HIS A N 1
ATOM 2005 C CA . HIS A 1 258 ? -4.857 -15.025 21.853 1.00 94.81 258 HIS A CA 1
ATOM 2006 C C . HIS A 1 258 ? -5.826 -14.811 23.037 1.00 94.81 258 HIS A C 1
ATOM 2008 O O . HIS A 1 258 ? -6.973 -14.411 22.815 1.00 94.81 258 HIS A O 1
ATOM 2014 N N . PRO A 1 259 ? -5.386 -14.968 24.306 1.00 93.12 259 PRO A N 1
ATOM 2015 C CA . PRO A 1 259 ? -6.274 -14.903 25.475 1.00 93.12 259 PRO A CA 1
ATOM 2016 C C . PRO A 1 259 ? -7.090 -13.609 25.596 1.00 93.12 259 PRO A C 1
ATOM 2018 O O . PRO A 1 259 ? -8.242 -13.641 26.028 1.00 93.12 259 PRO A O 1
ATOM 2021 N N . SER A 1 260 ? -6.524 -12.471 25.177 1.00 93.00 260 SER A N 1
ATOM 2022 C CA . SER A 1 260 ? -7.218 -11.172 25.206 1.00 93.00 260 SER A CA 1
ATOM 2023 C C . SER A 1 260 ? -8.452 -11.100 24.301 1.00 93.00 260 SER A C 1
ATOM 2025 O O . SER A 1 260 ? -9.293 -10.238 24.527 1.00 93.00 260 SER A O 1
ATOM 2027 N N . PHE A 1 261 ? -8.591 -11.987 23.309 1.00 94.12 261 PHE A N 1
ATOM 2028 C CA . PHE A 1 261 ? -9.697 -11.954 22.346 1.00 94.12 261 PHE A CA 1
ATOM 2029 C C . PHE A 1 261 ? -10.796 -12.985 22.618 1.00 94.12 261 PHE A C 1
ATOM 2031 O O . PHE A 1 261 ? -11.721 -13.110 21.821 1.00 94.12 261 PHE A O 1
ATOM 2038 N N . GLY A 1 262 ? -10.778 -13.672 23.768 1.00 91.62 262 GLY A N 1
ATOM 2039 C CA . GLY A 1 262 ? -11.766 -14.715 24.088 1.00 91.62 262 GLY A CA 1
ATOM 2040 C C . GLY A 1 262 ? -13.233 -14.250 24.119 1.00 91.62 262 GLY A C 1
ATOM 2041 O O . GLY A 1 262 ? -14.138 -15.076 24.043 1.00 91.62 262 GLY A O 1
ATOM 2042 N N . ARG A 1 263 ? -13.487 -12.938 24.225 1.00 90.69 263 ARG A N 1
ATOM 2043 C CA . ARG A 1 263 ? -14.830 -12.322 24.147 1.00 90.69 263 ARG A CA 1
ATOM 2044 C C . ARG A 1 263 ? -14.963 -11.298 23.015 1.00 90.69 263 ARG A C 1
ATOM 2046 O O . ARG A 1 263 ? -15.978 -10.612 22.927 1.00 90.69 263 ARG A O 1
ATOM 2053 N N . THR A 1 264 ? -13.943 -11.168 22.175 1.00 95.75 264 THR A N 1
ATOM 2054 C CA . THR A 1 264 ? -13.895 -10.178 21.099 1.00 95.75 264 THR A CA 1
ATOM 2055 C C . THR A 1 264 ? -14.510 -10.761 19.832 1.00 95.75 264 THR A C 1
ATOM 2057 O O . THR A 1 264 ? -14.229 -11.894 19.451 1.00 95.75 264 THR A O 1
ATOM 2060 N N . SER A 1 265 ? -15.344 -9.979 19.145 1.00 96.62 265 SER A N 1
ATOM 2061 C CA . SER A 1 265 ? -15.900 -10.401 17.855 1.00 96.62 265 SER A CA 1
ATOM 2062 C C . SER A 1 265 ? -14.815 -10.401 16.776 1.00 96.62 265 SER A C 1
ATOM 2064 O O . SER A 1 265 ? -14.177 -9.374 16.546 1.00 96.62 265 SER A O 1
ATOM 2066 N N . MET A 1 266 ? -14.624 -11.528 16.092 1.00 96.94 266 MET A N 1
ATOM 2067 C CA . MET A 1 266 ? -13.639 -11.665 15.014 1.00 96.94 266 MET A CA 1
ATOM 2068 C C . MET A 1 266 ? -14.293 -11.449 13.648 1.00 96.94 266 MET A C 1
ATOM 2070 O O . MET A 1 266 ? -15.247 -12.138 13.292 1.00 96.94 266 MET A O 1
ATOM 2074 N N . ILE A 1 267 ? -13.768 -10.504 12.868 1.00 97.94 267 ILE A N 1
ATOM 2075 C CA . ILE A 1 267 ? -14.246 -10.177 11.520 1.00 97.94 267 ILE A CA 1
ATOM 2076 C C . ILE A 1 267 ? -13.073 -10.321 10.546 1.00 97.94 267 ILE A C 1
ATOM 2078 O O . ILE A 1 267 ? -12.046 -9.672 10.720 1.00 97.94 267 ILE A O 1
ATOM 2082 N N . LEU A 1 268 ? -13.217 -11.147 9.508 1.00 97.81 268 LEU A N 1
ATOM 2083 C CA . LEU A 1 268 ? -12.173 -11.372 8.502 1.00 97.81 268 LEU A CA 1
ATOM 2084 C C . LEU A 1 268 ? -12.469 -10.599 7.213 1.00 97.81 268 LEU A C 1
ATOM 2086 O O . LEU A 1 268 ? -13.485 -10.827 6.559 1.00 97.81 268 LEU A O 1
ATOM 2090 N N . PHE A 1 269 ? -11.558 -9.712 6.819 1.00 98.12 269 PHE A N 1
ATOM 2091 C CA . PHE A 1 269 ? -11.615 -8.970 5.562 1.00 98.12 269 PHE A CA 1
ATOM 2092 C C . PHE A 1 269 ? -10.628 -9.556 4.552 1.00 98.12 269 PHE A C 1
ATOM 2094 O O . PHE A 1 269 ? -9.410 -9.464 4.721 1.00 98.12 269 PHE A O 1
ATOM 2101 N N . LEU A 1 270 ? -11.174 -10.116 3.471 1.00 97.62 270 LEU A N 1
ATOM 2102 C CA . LEU A 1 270 ? -10.425 -10.586 2.305 1.00 97.62 270 LEU A CA 1
ATOM 2103 C C . LEU A 1 270 ? -10.235 -9.424 1.319 1.00 97.62 270 LEU A C 1
ATOM 2105 O O . LEU A 1 270 ? -11.055 -9.188 0.431 1.00 97.62 270 LEU A O 1
ATOM 2109 N N . ASN A 1 271 ? -9.172 -8.654 1.526 1.00 97.00 271 ASN A N 1
ATOM 2110 C CA . ASN A 1 271 ? -8.885 -7.419 0.808 1.00 97.00 271 ASN A CA 1
ATOM 2111 C C . ASN A 1 271 ? -8.094 -7.648 -0.495 1.00 97.00 271 ASN A C 1
ATOM 2113 O O . ASN A 1 271 ? -7.513 -8.711 -0.711 1.00 97.00 271 ASN A O 1
ATOM 2117 N N . LYS A 1 272 ? -8.042 -6.618 -1.353 1.00 96.06 272 LYS A N 1
ATOM 2118 C CA . LYS A 1 272 ? -7.394 -6.632 -2.680 1.00 96.06 272 LYS A CA 1
ATOM 2119 C C . LYS A 1 272 ? -8.010 -7.660 -3.641 1.00 96.06 272 LYS A C 1
ATOM 2121 O O . LYS A 1 272 ? -7.318 -8.295 -4.440 1.00 96.06 272 LYS A O 1
ATOM 2126 N N . ARG A 1 273 ? -9.335 -7.843 -3.556 1.00 96.56 273 ARG A N 1
ATOM 2127 C CA . ARG A 1 273 ? -10.105 -8.762 -4.414 1.00 96.56 273 ARG A CA 1
ATOM 2128 C C . ARG A 1 273 ? -9.981 -8.414 -5.899 1.00 96.56 273 ARG A C 1
ATOM 2130 O O . ARG A 1 273 ? -9.950 -9.309 -6.734 1.00 96.56 273 ARG A O 1
ATOM 2137 N N . ASP A 1 274 ? -9.908 -7.130 -6.218 1.00 94.25 274 ASP A N 1
ATOM 2138 C CA . ASP A 1 274 ? -9.668 -6.598 -7.560 1.00 94.25 274 ASP A CA 1
ATOM 2139 C C . ASP A 1 274 ? -8.315 -7.060 -8.124 1.00 94.25 274 ASP A C 1
ATOM 2141 O O . ASP A 1 274 ? -8.263 -7.636 -9.212 1.00 94.25 274 ASP A O 1
ATOM 2145 N N . LEU A 1 275 ? -7.231 -6.905 -7.355 1.00 93.38 275 LEU A N 1
ATOM 2146 C CA . LEU A 1 275 ? -5.898 -7.364 -7.755 1.00 93.38 275 LEU A CA 1
ATOM 2147 C C . LEU A 1 275 ? -5.826 -8.889 -7.844 1.00 93.38 275 LEU A C 1
ATOM 2149 O O . LEU A 1 275 ? -5.173 -9.427 -8.738 1.00 93.38 275 LEU A O 1
ATOM 2153 N N . PHE A 1 276 ? -6.508 -9.588 -6.937 1.00 94.50 276 PHE A N 1
ATOM 2154 C CA . PHE A 1 276 ? -6.625 -11.041 -6.968 1.00 94.50 276 PHE A CA 1
ATOM 2155 C C . PHE A 1 276 ? -7.322 -11.526 -8.243 1.00 94.50 276 PHE A C 1
ATOM 2157 O O . PHE A 1 276 ? -6.773 -12.374 -8.945 1.00 94.50 276 PHE A O 1
ATOM 2164 N N . ALA A 1 277 ? -8.466 -10.935 -8.600 1.00 93.44 277 ALA A N 1
ATOM 2165 C CA . ALA A 1 277 ? -9.189 -11.262 -9.828 1.00 93.44 277 ALA A CA 1
ATOM 2166 C C . ALA A 1 277 ? -8.340 -10.988 -11.082 1.00 93.44 277 ALA A C 1
ATOM 2168 O O . ALA A 1 277 ? -8.226 -11.849 -11.954 1.00 93.44 277 ALA A O 1
ATOM 2169 N N . ALA A 1 278 ? -7.670 -9.831 -11.144 1.00 91.94 278 ALA A N 1
ATOM 2170 C CA . ALA A 1 278 ? -6.776 -9.490 -12.251 1.00 91.94 278 ALA A CA 1
ATOM 2171 C C . ALA A 1 278 ? -5.578 -10.451 -12.371 1.00 91.94 278 ALA A C 1
ATOM 2173 O O . ALA A 1 278 ? -5.099 -10.716 -13.475 1.00 91.94 278 ALA A O 1
ATOM 2174 N N . LYS A 1 279 ? -5.084 -10.980 -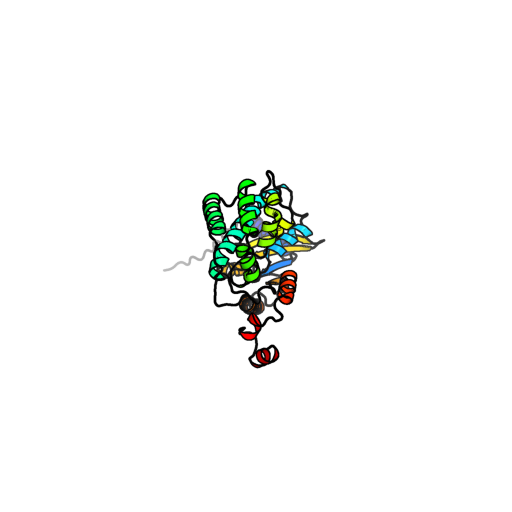11.245 1.00 91.56 279 LYS A N 1
ATOM 2175 C CA . LYS A 1 279 ? -3.981 -11.945 -11.214 1.00 91.56 279 LYS A CA 1
ATOM 2176 C C . LYS A 1 279 ? -4.432 -13.342 -11.641 1.00 91.56 279 LYS A C 1
ATOM 2178 O O . LYS A 1 279 ? -3.748 -13.950 -12.458 1.00 91.56 279 LYS A O 1
ATOM 2183 N N . LEU A 1 280 ? -5.590 -13.813 -11.171 1.00 90.44 280 LEU A N 1
ATOM 2184 C CA . LEU A 1 280 ? -6.161 -15.102 -11.585 1.00 90.44 280 LEU A CA 1
ATOM 2185 C C . LEU A 1 280 ? -6.528 -15.151 -13.073 1.00 90.44 280 LEU A C 1
ATOM 2187 O O . LEU A 1 280 ? -6.449 -16.204 -13.696 1.00 90.44 280 LEU A O 1
ATOM 2191 N N . ALA A 1 281 ? -6.858 -14.008 -13.676 1.00 90.75 281 ALA A N 1
ATOM 2192 C CA . ALA A 1 281 ? -7.041 -13.926 -15.124 1.00 90.75 281 ALA A CA 1
ATOM 2193 C C . ALA A 1 281 ? -5.749 -14.242 -15.913 1.00 90.75 281 ALA A C 1
ATOM 2195 O O . ALA A 1 281 ? -5.822 -14.619 -17.080 1.00 90.75 281 ALA A O 1
ATOM 2196 N N . LYS A 1 282 ? -4.568 -14.098 -1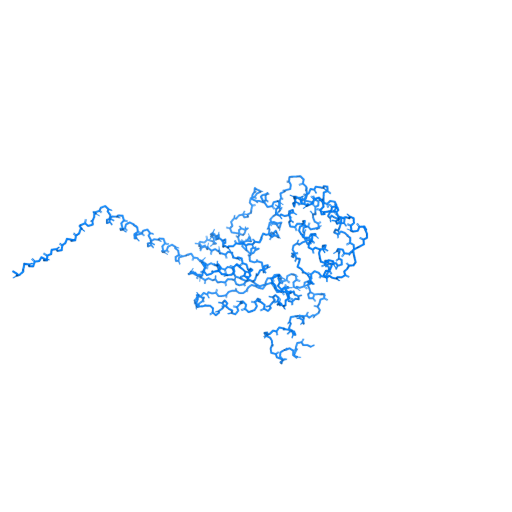5.289 1.00 87.38 282 LYS A N 1
ATOM 2197 C CA . LYS A 1 282 ? -3.249 -14.363 -15.895 1.00 87.38 282 LYS A CA 1
ATOM 2198 C C . LYS A 1 282 ? -2.654 -15.701 -15.454 1.00 87.38 282 LYS A C 1
ATOM 2200 O O . LYS A 1 282 ? -2.050 -16.400 -16.261 1.00 87.38 282 LYS A O 1
ATOM 2205 N N . VAL A 1 283 ? -2.803 -16.043 -14.175 1.00 83.00 283 VAL A N 1
ATOM 2206 C CA . VAL A 1 283 ? -2.294 -17.275 -13.561 1.00 83.00 283 VAL A CA 1
ATOM 2207 C C . VAL A 1 283 ? -3.494 -18.151 -13.218 1.00 83.00 283 VAL A C 1
ATOM 2209 O O . VAL A 1 283 ? -4.279 -17.801 -12.345 1.00 83.00 283 VAL A O 1
ATOM 2212 N N . LYS A 1 284 ? -3.654 -19.281 -13.917 1.00 75.81 284 LYS A N 1
ATOM 2213 C CA . LYS A 1 284 ? -4.865 -20.124 -13.859 1.00 75.81 284 LYS A CA 1
ATOM 2214 C C . LYS A 1 284 ? -5.087 -20.853 -12.521 1.00 75.81 284 LYS A C 1
ATOM 2216 O O . LYS A 1 284 ? -6.108 -21.516 -12.370 1.00 75.81 284 LYS A O 1
ATOM 2221 N N . SER A 1 285 ? -4.158 -20.751 -11.571 1.00 82.38 285 SER A N 1
ATOM 2222 C CA . SER A 1 285 ? -4.214 -21.429 -10.274 1.00 82.38 285 SER A CA 1
ATOM 2223 C C . SER A 1 285 ? -3.455 -20.658 -9.185 1.00 82.38 285 SER A C 1
ATOM 2225 O O . SER A 1 285 ? -2.673 -19.742 -9.453 1.00 82.38 285 SER A O 1
ATOM 2227 N N . MET A 1 286 ? -3.681 -21.052 -7.930 1.00 85.44 286 MET A N 1
ATOM 2228 C CA . MET A 1 286 ? -2.980 -20.537 -6.746 1.00 85.44 286 MET A CA 1
ATOM 2229 C C . MET A 1 286 ? -1.834 -21.461 -6.301 1.00 85.44 286 MET A C 1
ATOM 2231 O O . MET A 1 286 ? -1.415 -21.410 -5.145 1.00 85.44 286 MET A O 1
ATOM 2235 N N . ASP A 1 287 ? -1.304 -22.285 -7.209 1.00 84.75 287 ASP A N 1
ATOM 2236 C CA . ASP A 1 287 ? -0.360 -23.372 -6.900 1.00 84.75 287 ASP A CA 1
ATOM 2237 C C . ASP A 1 287 ? 0.915 -22.909 -6.207 1.00 84.75 287 ASP A C 1
ATOM 2239 O O . ASP A 1 287 ? 1.417 -23.573 -5.300 1.00 84.75 287 ASP A O 1
ATOM 2243 N N . LYS A 1 288 ? 1.379 -21.703 -6.558 1.00 82.56 288 LYS A N 1
ATOM 2244 C CA . LYS A 1 288 ? 2.512 -21.038 -5.900 1.00 82.56 288 LYS A CA 1
ATOM 2245 C C . LYS A 1 288 ? 2.335 -20.905 -4.384 1.00 82.56 288 LYS A C 1
ATOM 2247 O O . LYS A 1 288 ? 3.330 -20.819 -3.668 1.00 82.56 288 LYS A O 1
ATOM 2252 N N . TRP A 1 289 ? 1.093 -20.892 -3.904 1.00 87.50 289 TRP A N 1
ATOM 2253 C CA . TRP A 1 289 ? 0.773 -20.984 -2.487 1.00 87.50 289 TRP A CA 1
ATOM 2254 C C . TRP A 1 289 ? 0.389 -22.405 -2.079 1.00 87.50 289 TRP A C 1
ATOM 2256 O O . TRP A 1 289 ? 1.018 -22.965 -1.185 1.00 87.50 289 TRP A O 1
ATOM 2266 N N . THR A 1 290 ? -0.622 -23.004 -2.714 1.00 82.69 290 THR A N 1
ATOM 2267 C CA . THR A 1 290 ? -1.267 -24.236 -2.219 1.00 82.69 290 THR A CA 1
ATOM 2268 C C . THR A 1 290 ? -0.313 -25.430 -2.163 1.00 82.69 290 THR A C 1
ATOM 2270 O O . THR A 1 290 ? -0.357 -26.195 -1.200 1.00 82.69 290 THR A O 1
ATOM 2273 N N . GLN A 1 291 ? 0.608 -25.569 -3.122 1.00 81.00 291 GLN A N 1
ATOM 2274 C CA . GLN A 1 291 ? 1.551 -26.694 -3.164 1.00 81.00 291 GLN A CA 1
ATOM 2275 C C . GLN A 1 291 ? 2.627 -26.595 -2.071 1.00 81.00 291 GLN A C 1
ATOM 2277 O O . GLN A 1 291 ? 3.012 -27.596 -1.457 1.00 81.00 291 GLN A O 1
ATOM 2282 N N . HIS A 1 292 ? 3.081 -25.381 -1.764 1.00 82.06 292 HIS A N 1
ATOM 2283 C CA . HIS A 1 292 ? 4.177 -25.144 -0.819 1.00 82.06 292 HIS A CA 1
ATOM 2284 C C . HIS A 1 292 ? 3.704 -24.828 0.599 1.00 82.06 292 HIS A C 1
ATOM 2286 O O . HIS A 1 292 ? 4.464 -24.993 1.551 1.00 82.06 292 HIS A O 1
ATOM 2292 N N . SER A 1 293 ? 2.444 -24.431 0.757 1.00 86.25 293 SER A N 1
ATOM 2293 C CA . SER A 1 293 ? 1.905 -24.005 2.038 1.00 86.25 293 SER A CA 1
ATOM 2294 C C . SER A 1 293 ? 1.870 -25.138 3.056 1.00 86.25 293 SER A C 1
ATOM 2296 O O . SER A 1 293 ? 1.450 -26.263 2.770 1.00 86.25 293 SER A O 1
ATOM 2298 N N . LYS A 1 294 ? 2.295 -24.829 4.280 1.00 85.38 294 LYS A N 1
ATOM 2299 C CA . LYS A 1 294 ? 2.229 -25.740 5.433 1.00 85.38 294 LYS A CA 1
ATOM 2300 C C . LYS A 1 294 ? 0.804 -25.957 5.959 1.00 85.38 294 LYS A C 1
ATOM 2302 O O . LYS A 1 294 ? 0.596 -26.844 6.776 1.00 85.38 294 LYS A O 1
ATOM 2307 N N . HIS A 1 295 ? -0.159 -25.153 5.505 1.00 86.75 295 HIS A N 1
ATOM 2308 C CA . HIS A 1 295 ? -1.542 -25.166 5.997 1.00 86.75 295 HIS A CA 1
ATOM 2309 C C . HIS A 1 295 ? -2.460 -26.121 5.222 1.00 86.75 295 HIS A C 1
ATOM 2311 O O . HIS A 1 295 ? -3.614 -26.300 5.600 1.00 86.75 295 HIS A O 1
ATOM 2317 N N . PHE A 1 296 ? -1.965 -26.755 4.155 1.00 84.94 296 PHE A N 1
ATOM 2318 C CA . PHE A 1 296 ? -2.698 -27.781 3.410 1.00 84.94 296 PHE A CA 1
ATOM 2319 C C . PHE A 1 296 ? -2.112 -29.165 3.697 1.00 84.94 296 PHE A C 1
ATOM 2321 O O . PHE A 1 296 ? -0.896 -29.358 3.626 1.00 84.94 296 PHE A O 1
ATOM 2328 N N . SER A 1 297 ? -2.980 -30.143 3.976 1.00 84.06 297 SER A N 1
ATOM 2329 C CA . SER A 1 297 ? -2.575 -31.548 4.088 1.00 84.06 297 SER A CA 1
ATOM 2330 C C . SER A 1 297 ? -2.052 -32.079 2.748 1.00 84.06 297 SER A C 1
ATOM 2332 O O . SER A 1 297 ? -2.389 -31.549 1.687 1.00 84.06 297 SER A O 1
ATOM 2334 N N . ALA A 1 298 ? -1.255 -33.151 2.778 1.00 82.81 298 ALA A N 1
ATOM 2335 C CA . ALA A 1 298 ? -0.765 -33.800 1.557 1.00 82.81 298 ALA A CA 1
ATOM 2336 C C . ALA A 1 298 ? -1.920 -34.231 0.633 1.00 82.81 298 ALA A C 1
ATOM 2338 O O . ALA A 1 298 ? -1.871 -33.999 -0.572 1.00 82.81 298 ALA A O 1
ATOM 2339 N N . GLU A 1 299 ? -2.998 -34.762 1.212 1.00 84.44 299 GLU A N 1
ATOM 2340 C CA . GLU A 1 299 ? -4.229 -35.114 0.496 1.00 84.44 299 GLU A CA 1
ATOM 2341 C C . GLU A 1 299 ? -4.873 -33.894 -0.164 1.00 84.44 299 GLU A C 1
ATOM 2343 O O . GLU A 1 299 ? -5.252 -33.940 -1.333 1.00 84.44 299 GLU A O 1
ATOM 2348 N N . LYS A 1 300 ? -4.965 -32.770 0.559 1.00 80.44 300 LYS A N 1
ATOM 2349 C CA . LYS A 1 300 ? -5.571 -31.553 0.019 1.00 80.44 300 LYS A CA 1
ATOM 2350 C C . LYS A 1 300 ? -4.733 -30.953 -1.104 1.00 80.44 300 LYS A C 1
ATOM 2352 O O . LYS A 1 300 ? -5.298 -30.440 -2.063 1.00 80.44 300 LYS A O 1
ATOM 2357 N N . LYS A 1 301 ? -3.405 -31.049 -1.011 1.00 81.31 301 LYS A N 1
ATOM 2358 C CA . LYS A 1 301 ? -2.488 -30.658 -2.088 1.00 81.31 301 LYS A CA 1
ATOM 2359 C C . LYS A 1 301 ? -2.670 -31.535 -3.323 1.00 81.31 301 LYS A C 1
ATOM 2361 O O . LYS A 1 301 ? -2.761 -30.992 -4.415 1.00 81.31 301 LYS A O 1
ATOM 2366 N N . ALA A 1 302 ? -2.801 -32.851 -3.147 1.00 77.88 302 ALA A N 1
ATOM 2367 C CA . ALA A 1 302 ? -3.049 -33.782 -4.247 1.00 77.88 302 ALA A CA 1
ATOM 2368 C C . ALA A 1 302 ? -4.399 -33.544 -4.951 1.00 77.88 302 ALA A C 1
ATOM 2370 O O . ALA A 1 302 ? -4.506 -33.796 -6.141 1.00 77.88 302 ALA A O 1
ATOM 2371 N N . GLN A 1 303 ? -5.417 -33.041 -4.242 1.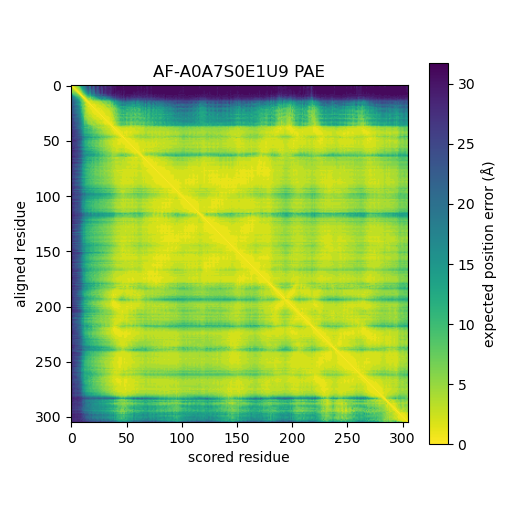00 79.31 303 GLN A N 1
ATOM 2372 C CA . GLN A 1 303 ? -6.710 -32.664 -4.838 1.00 79.31 303 GLN A CA 1
ATOM 2373 C C . GLN A 1 303 ? -6.681 -31.340 -5.617 1.00 79.31 303 GLN A C 1
ATOM 2375 O O . GLN A 1 303 ? -7.581 -31.094 -6.416 1.00 79.31 303 GLN A O 1
ATOM 2380 N N . LEU A 1 304 ? -5.742 -30.446 -5.294 1.00 73.56 304 LEU A N 1
ATOM 2381 C CA . LEU A 1 304 ? -5.646 -29.104 -5.880 1.00 73.56 304 LEU A CA 1
ATOM 2382 C C . LEU A 1 304 ? -4.654 -29.027 -7.049 1.00 73.56 304 LEU A C 1
ATOM 2384 O O . LEU A 1 304 ? -4.721 -28.052 -7.794 1.00 73.56 304 LEU A O 1
ATOM 2388 N N . ALA A 1 305 ? -3.742 -29.999 -7.158 1.00 65.94 305 ALA A N 1
ATOM 2389 C CA . ALA A 1 305 ? -2.796 -30.158 -8.264 1.00 65.94 305 ALA A CA 1
ATOM 2390 C C . ALA A 1 305 ? -3.478 -30.743 -9.509 1.00 65.94 305 ALA A C 1
ATOM 2392 O O . ALA A 1 305 ? -3.074 -30.341 -10.622 1.00 65.94 305 ALA A O 1
#

pLDDT: mean 91.14, std 10.23, range [40.12, 98.5]

Mean predicted aligned error: 7.07 Å

Foldseek 3Di:
DDDDDDDDDPPDQDPVNVVVVVVVVVVVVVVVVVVLQAAEEEEAFAAPLQLVLVVQVCCVVFVVHADLVRQQVCLQLLLLLLLVLLVQLVVLLVLVVNDQDPVNVVLVVVSCVVPVPGSGQAQVVLVSLLVNCPDPSSVVSVVVCQSGDHQPCNVVSNVCSNQSNDVPRGDDSVSVSSGDDQFAAKDWDWGDDPHGIYIYIDWGNHPVGVVRVVVRLPPNQAYEYGGAPLQLLHADPVDPPHGRVLVRVVVVVCVVPPPSCPNHHYHYHHPPVVSNVVVCVVVVASCSRLVPHPPDDPVRNVVRD